Protein AF-0000000067265408 (afdb_homodimer)

Solvent-accessible surface area (backbone atoms only — not comparable to full-atom values): 13295 Å² total; per-residue (Å²): 126,87,47,79,48,57,56,36,54,69,60,54,54,71,68,57,47,50,51,56,60,66,67,50,86,72,80,47,55,65,52,50,36,45,53,36,48,26,28,43,75,67,66,36,36,68,58,26,51,52,51,49,53,56,42,66,73,49,91,53,66,73,49,59,68,43,52,36,48,49,40,51,34,27,41,76,64,56,35,50,72,62,44,50,54,49,54,52,50,44,53,73,71,62,54,76,72,52,56,70,36,38,52,42,50,37,50,27,37,60,68,42,26,72,54,71,77,77,130,127,89,46,78,50,59,55,38,53,70,62,54,55,71,69,57,48,50,53,56,58,66,67,48,87,71,79,47,55,67,54,51,37,45,50,35,49,25,28,41,74,66,66,36,36,68,58,25,52,54,50,49,53,57,42,65,74,48,90,53,66,75,50,59,68,42,52,36,46,51,40,52,34,27,41,74,65,54,35,52,71,62,44,50,53,48,54,52,49,43,53,72,72,62,55,76,72,51,56,69,36,39,52,42,49,37,50,27,37,60,67,43,26,72,55,74,79,78,131

Organism: Solanum lycopersicum (NCBI:txid4081)

Nearest PDB structures (foldseek):
  4pjq-assembly2_B  TM=7.315E-01  e=3.561E-04  unidentified
  5orm-assembly1_A  TM=7.543E-01  e=4.593E-04  synthetic construct
  4wn4-assembly2_B  TM=7.447E-01  e=6.235E-04  synthetic construct
  5i9f-assembly1_A  TM=7.035E-01  e=9.860E-04  unidentified
  8rdj-assembly1_G  TM=7.095E-01  e=7.560E-03  Sinapis alba

Radius of gyration: 22.73 Å; Cα contacts (8 Å, |Δi|>4): 254; chains: 2; bounding box: 46×70×44 Å

pLDDT: mean 84.84, std 15.98, range [27.97, 97.88]

Foldseek 3Di:
DCDLLNVLLVDDDLVVNVVVLVPDPDDALVNLLRSLLSCLNNPNLVSSVVSVVVCLVDPHQHAQSSLLSNLVSCLVVLVVVVNVVVVVSNVVNPYDHDPSSVVSVVVSCVRNVPDDPDD/DCDLLNVLLVDDDLVVNVVVLVPDPDDALVNLLRSLLSCLNNPNLVSSVVSVVVCLVDLHQHAQSSLLSNLVSCLVVLVVVVNVVVVVSNVVNPYDHDPSSVVSVVVSCVRNVPDDPDD

Secondary structure (DSSP, 8-state):
---HHHHHHTT--HHHHHHHHHH-S---HHHHHHHHHHHHHTT-HHHHHHHHHHHHTSSPPP-HHHHHHHHHHHHHHT-HHHHHHHHHHHHHTTPPP-HHHHHHHHHHHHHH-------/---HHHHHHTT--HHHHHHHHHH-S---HHHHHHHHHHHHHTT-HHHHHHHHHHHHTSSPPP-HHHHHHHHHHHHHHT-HHHHHHHHHHHHHTTPPP-HHHHHHHHHHHHHH-------

InterPro domains:
  IPR002885 Pentatricopeptide repeat [PF01535] (2-25)
  IPR002885 Pentatricopeptide repeat [PF01535] (31-57)
  IPR002885 Pentatricopeptide repeat [PS51375] (28-62)
  IPR002885 Pentatricopeptide repeat [TIGR00756] (31-63)
  IPR011990 Tetratricopeptide-like helical domain superfamily [G3DSA:1.25.40.10] (1-119)
  IPR046960 Pentatricopeptide repeat-containing protein At4g14850-like, plant [PTHR47926] (1-119)

Sequence (238 aa):
GTSLIDFYSKGGDVGSVRRVFDDLLVKSTATWTAIIASCVNVGKSEISLQLLRNMLETDVVPDNYVVSNIFGACSSLKYIKGGKEIHCYVLRRGAKMNVTVSNVLIDFYMKCGEVKTARGTSLIDFYSKGGDVGSVRRVFDDLLVKSTATWTAIIASCVNVGKSEISLQLLRNMLETDVVPDNYVVSNIFGACSSLKYIKGGKEIHCYVLRRGAKMNVTVSNVLIDFYMKCGEVKTAR

Structure (mmCIF, N/CA/C/O backbone):
data_AF-0000000067265408-model_v1
#
loop_
_entity.id
_entity.type
_entity.pdbx_description
1 polymer 'Pentatricopeptide repeat-containing protein'
#
loop_
_atom_site.group_PDB
_atom_site.id
_atom_site.type_symbol
_atom_site.label_atom_id
_atom_site.label_alt_id
_atom_site.label_comp_id
_atom_site.label_asym_id
_atom_site.label_entity_id
_atom_site.label_seq_id
_atom_site.pdbx_PDB_ins_code
_atom_site.Cartn_x
_atom_site.Cartn_y
_atom_site.Cartn_z
_atom_site.occupancy
_atom_site.B_iso_or_equiv
_atom_site.auth_seq_id
_atom_site.auth_comp_id
_atom_site.auth_asym_id
_atom_site.auth_atom_id
_atom_site.pdbx_PDB_model_num
ATOM 1 N N . GLY A 1 1 ? -17.141 34 10.094 1 34.38 1 GLY A N 1
ATOM 2 C CA . GLY A 1 1 ? -15.922 33.562 10.734 1 34.38 1 GLY A CA 1
ATOM 3 C C . GLY A 1 1 ? -14.828 33.188 9.75 1 34.38 1 GLY A C 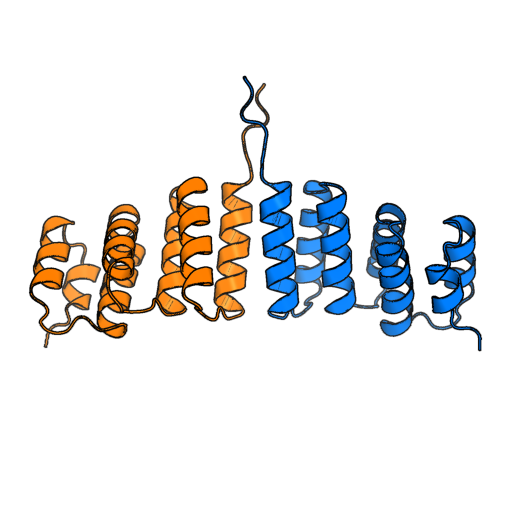1
ATOM 4 O O . GLY A 1 1 ? -14.984 32.25 8.961 1 34.38 1 GLY A O 1
ATOM 5 N N . THR A 1 2 ? -14.203 34 9.195 1 44.41 2 THR A N 1
ATOM 6 C CA . THR A 1 2 ? -13.109 33.844 8.242 1 44.41 2 THR A CA 1
ATOM 7 C C . THR A 1 2 ? -12.172 32.719 8.648 1 44.41 2 THR A C 1
ATOM 9 O O . THR A 1 2 ? -11.586 32.75 9.734 1 44.41 2 THR A O 1
ATOM 12 N N . SER A 1 3 ? -12.539 31.422 8.289 1 52.94 3 SER A N 1
ATOM 13 C CA . SER A 1 3 ? -12.094 30.109 8.734 1 52.94 3 SER A CA 1
ATOM 14 C C . SER A 1 3 ? -10.57 30 8.719 1 52.94 3 SER A C 1
ATOM 16 O O . SER A 1 3 ? -9.898 30.75 8 1 52.94 3 SER A O 1
ATOM 18 N N . LEU A 1 4 ? -10.07 29.656 9.945 1 56.94 4 LEU A N 1
ATOM 19 C CA . LEU A 1 4 ? -8.703 29.188 10.141 1 56.94 4 LEU A CA 1
ATOM 20 C C . LEU A 1 4 ? -8.109 28.688 8.836 1 56.94 4 LEU A C 1
ATOM 22 O O . LEU A 1 4 ? -6.977 29.047 8.484 1 56.94 4 LEU A O 1
ATOM 26 N N . ILE A 1 5 ? -8.961 28.25 7.996 1 59.22 5 ILE A N 1
ATOM 27 C CA . ILE A 1 5 ? -8.547 27.609 6.75 1 59.22 5 ILE A CA 1
ATOM 28 C C . ILE A 1 5 ? -8.188 28.688 5.719 1 59.22 5 ILE A C 1
ATOM 30 O O . ILE A 1 5 ? -7.23 28.531 4.961 1 59.22 5 ILE A O 1
ATOM 34 N N . ASP A 1 6 ? -8.977 29.688 5.75 1 58.38 6 ASP A N 1
ATOM 35 C CA . ASP A 1 6 ? -8.734 30.75 4.77 1 58.38 6 ASP A CA 1
ATOM 36 C C . ASP A 1 6 ? -7.348 31.359 4.949 1 58.38 6 ASP A C 1
ATOM 38 O O . ASP A 1 6 ? -6.652 31.641 3.971 1 58.38 6 ASP A O 1
ATOM 42 N N . PHE A 1 7 ? -7.02 31.594 6.102 1 56.97 7 PHE A N 1
ATOM 43 C CA . PHE A 1 7 ? -5.723 32.219 6.371 1 56.97 7 PHE A CA 1
ATOM 44 C C . PHE A 1 7 ? -4.59 31.297 5.922 1 56.97 7 PHE A C 1
ATOM 46 O O . PHE A 1 7 ? -3.652 31.734 5.254 1 56.97 7 PHE A O 1
ATOM 53 N N . TYR A 1 8 ? -4.73 30.031 6.164 1 58.38 8 TYR A N 1
ATOM 54 C CA . TYR A 1 8 ? -3.656 29.078 5.934 1 58.38 8 TYR A CA 1
ATOM 55 C C . TYR A 1 8 ? -3.506 28.766 4.449 1 58.38 8 TYR A C 1
ATOM 57 O O . TYR A 1 8 ? -2.395 28.547 3.965 1 58.38 8 TYR A O 1
ATOM 65 N N . SER A 1 9 ? -4.633 28.859 3.875 1 60.22 9 SER A N 1
ATOM 66 C CA . SER A 1 9 ? -4.609 28.562 2.445 1 60.22 9 SER A CA 1
ATOM 67 C C . SER A 1 9 ? -3.943 29.688 1.661 1 60.22 9 SER A C 1
ATOM 69 O O . SER A 1 9 ? -3.398 29.469 0.58 1 60.22 9 SER A O 1
ATOM 71 N N . LYS A 1 10 ? -4.027 30.812 2.26 1 61.47 10 LYS A N 1
ATOM 72 C CA . LYS A 1 10 ? -3.559 31.953 1.489 1 61.47 10 LYS A CA 1
ATOM 73 C C . LYS A 1 10 ? -2.072 32.219 1.724 1 61.47 10 LYS A C 1
ATOM 75 O O . LYS A 1 10 ? -1.524 33.219 1.259 1 61.47 10 LYS A O 1
ATOM 80 N N . GLY A 1 11 ? -1.398 31.328 2.264 1 62.97 11 GLY A N 1
ATOM 81 C CA . GLY A 1 11 ? 0.052 31.406 2.209 1 62.97 11 GLY A CA 1
ATOM 82 C C . GLY A 1 11 ? 0.654 32.094 3.418 1 62.97 11 GLY A C 1
ATOM 83 O O . GLY A 1 11 ? 1.634 32.844 3.293 1 62.97 11 GLY A O 1
ATOM 84 N N . GLY A 1 12 ? -0.057 32.062 4.445 1 63.75 12 GLY A N 1
ATOM 85 C CA . GLY A 1 12 ? 0.615 32.656 5.586 1 63.75 12 GLY A CA 1
ATOM 86 C C . GLY A 1 12 ? 1.928 31.969 5.93 1 63.75 12 GLY A C 1
ATOM 87 O O . GLY A 1 12 ? 2.186 30.844 5.492 1 63.75 12 GLY A O 1
ATOM 88 N N . ASP A 1 13 ? 2.809 32.75 6.477 1 74.25 13 ASP A N 1
ATOM 89 C CA . ASP A 1 13 ? 4.082 32.188 6.91 1 74.25 13 ASP A CA 1
ATOM 90 C C . ASP A 1 13 ? 3.887 31.234 8.086 1 74.25 13 ASP A C 1
ATOM 92 O O . ASP A 1 13 ? 2.811 31.188 8.688 1 74.25 13 ASP A O 1
ATOM 96 N N . VAL A 1 14 ? 4.785 30.406 8.336 1 74.81 14 VAL A N 1
ATOM 97 C CA . VAL A 1 14 ? 4.793 29.344 9.336 1 74.81 14 VAL A CA 1
ATOM 98 C C . VAL A 1 14 ? 4.387 29.922 10.695 1 74.81 14 VAL A C 1
ATOM 100 O O . VAL A 1 14 ? 3.594 29.312 11.422 1 74.81 14 VAL A O 1
ATOM 103 N N . GLY A 1 15 ? 4.98 31.062 11 1 77 15 GLY A N 1
ATOM 104 C CA . GLY A 1 15 ? 4.699 31.672 12.289 1 77 15 GLY A CA 1
ATOM 105 C C . GLY A 1 15 ? 3.246 32.094 12.453 1 77 15 GLY A C 1
ATOM 106 O O . GLY A 1 15 ? 2.645 31.859 13.508 1 77 15 GLY A O 1
ATOM 107 N N . SER A 1 16 ? 2.691 32.594 11.477 1 77 16 SER A N 1
ATOM 108 C CA . SER A 1 16 ? 1.3 33.031 11.508 1 77 16 SER A CA 1
ATOM 109 C C . SER A 1 16 ? 0.349 31.828 11.633 1 77 16 SER A C 1
ATOM 111 O O . SER A 1 16 ? -0.618 31.875 12.391 1 77 16 SER A O 1
ATOM 113 N N . VAL A 1 17 ? 0.578 30.766 10.977 1 78.25 17 VAL A N 1
ATOM 114 C CA . VAL A 1 17 ? -0.247 29.562 10.992 1 78.25 17 VAL A CA 1
ATOM 115 C C . VAL A 1 17 ? -0.254 28.953 12.398 1 78.25 17 VAL A C 1
ATOM 117 O O . VAL A 1 17 ? -1.313 28.609 12.93 1 78.25 17 VAL A O 1
ATOM 120 N N . ARG A 1 18 ? 0.878 28.922 12.984 1 78.31 18 ARG A N 1
ATOM 121 C CA . ARG A 1 18 ? 1.017 28.344 14.312 1 78.31 18 ARG A CA 1
ATOM 122 C C . ARG A 1 18 ? 0.257 29.172 15.352 1 78.31 18 ARG A C 1
ATOM 124 O O . ARG A 1 18 ? -0.373 28.609 16.25 1 78.31 18 ARG A O 1
ATOM 131 N N . ARG A 1 19 ? 0.367 30.438 15.227 1 82 19 ARG A N 1
ATOM 132 C CA . ARG A 1 19 ? -0.289 31.312 16.188 1 82 19 ARG A CA 1
ATOM 133 C C . ARG A 1 19 ? -1.804 31.141 16.141 1 82 19 ARG A C 1
ATOM 135 O O . ARG A 1 19 ? -2.453 31.047 17.188 1 82 19 ARG A O 1
ATOM 142 N N . VAL A 1 20 ? -2.26 31.125 14.945 1 78.12 20 VAL A N 1
ATOM 143 C CA . VAL A 1 20 ? -3.701 30.984 14.781 1 78.12 20 VAL A CA 1
ATOM 144 C C . VAL A 1 20 ? -4.16 29.625 15.336 1 78.12 20 VAL A C 1
ATOM 146 O O . VAL A 1 20 ? -5.16 29.562 16.047 1 78.12 20 VAL A O 1
ATOM 149 N N . PHE A 1 21 ? -3.459 28.609 15.039 1 83.62 21 PHE A N 1
ATOM 150 C CA . PHE A 1 21 ? -3.809 27.281 15.547 1 83.62 21 PHE A CA 1
ATOM 151 C C . PHE A 1 21 ? -3.736 27.266 17.078 1 83.62 21 PHE A C 1
ATOM 153 O O . PHE A 1 21 ? -4.602 26.672 17.719 1 83.62 21 PHE A O 1
ATOM 160 N N . ASP A 1 22 ? -2.787 27.984 17.594 1 84.19 22 ASP A N 1
ATOM 161 C CA . ASP A 1 22 ? -2.602 27.984 19.031 1 84.19 22 ASP A CA 1
ATOM 162 C C . ASP A 1 22 ? -3.752 28.719 19.734 1 84.19 22 ASP A C 1
ATOM 164 O O . ASP A 1 22 ? -4.066 28.422 20.891 1 84.19 22 ASP A O 1
ATOM 168 N N . ASP A 1 23 ? -4.379 29.516 19.078 1 82.81 23 ASP A N 1
ATOM 169 C CA . ASP A 1 23 ? -5.445 30.344 19.641 1 82.81 23 ASP A CA 1
ATOM 170 C C . ASP A 1 23 ? -6.781 29.594 19.609 1 82.81 23 ASP A C 1
ATOM 172 O O . ASP A 1 23 ? -7.758 30.047 20.219 1 82.81 23 ASP A O 1
ATOM 176 N N . LEU A 1 24 ? -6.801 28.516 18.859 1 81.38 24 LEU A N 1
ATOM 177 C CA . LEU A 1 24 ? -8.047 27.75 18.844 1 81.38 24 LEU A CA 1
ATOM 178 C C . LEU A 1 24 ? -8.312 27.109 20.188 1 81.38 24 LEU A C 1
ATOM 180 O O . LEU A 1 24 ? -7.406 26.547 20.812 1 81.38 24 LEU A O 1
ATOM 184 N N . LEU A 1 25 ? -9.562 27.234 20.625 1 75 25 LEU A N 1
ATOM 185 C CA . LEU A 1 25 ? -9.969 26.75 21.938 1 75 25 LEU A CA 1
ATOM 186 C C . LEU A 1 25 ? -10.141 25.234 21.922 1 75 25 LEU A C 1
ATOM 188 O O . LEU A 1 25 ? -9.852 24.562 22.922 1 75 25 LEU A O 1
ATOM 192 N N . VAL A 1 26 ? -10.82 24.797 20.875 1 80.38 26 VAL A N 1
ATOM 193 C CA . VAL A 1 26 ? -11.031 23.359 20.734 1 80.38 26 VAL A CA 1
ATOM 194 C C . VAL A 1 26 ? -10.289 22.844 19.5 1 80.38 26 VAL A C 1
ATOM 196 O O . VAL A 1 26 ? -10.5 23.328 18.391 1 80.38 26 VAL A O 1
ATOM 199 N N . LYS A 1 27 ? -9.391 22.031 19.844 1 88.88 27 LYS A N 1
ATOM 200 C CA . LYS A 1 27 ? -8.648 21.406 18.766 1 88.88 27 LYS A CA 1
ATOM 201 C C . LYS A 1 27 ? -9.125 19.984 18.516 1 88.88 27 LYS A C 1
ATOM 203 O O . LYS A 1 27 ? -8.562 19.016 19.047 1 88.88 27 LYS A O 1
ATOM 208 N N . SER A 1 28 ? -10.109 19.859 17.766 1 91.62 28 SER A N 1
ATOM 209 C CA . SER A 1 28 ? -10.711 18.594 17.391 1 91.62 28 SER A CA 1
ATOM 210 C C . SER A 1 28 ? -9.984 17.984 16.188 1 91.62 28 SER A C 1
ATOM 212 O O . SER A 1 28 ? -9.086 18.609 15.617 1 91.62 28 SER A O 1
ATOM 214 N N . THR A 1 29 ? -10.398 16.75 15.805 1 92.62 29 THR A N 1
ATOM 215 C CA . THR A 1 29 ? -9.867 16.109 14.609 1 92.62 29 THR A CA 1
ATOM 216 C C . THR A 1 29 ? -10.125 16.969 13.367 1 92.62 29 THR A C 1
ATOM 218 O O . THR A 1 29 ? -9.258 17.094 12.508 1 92.62 29 THR A O 1
ATOM 221 N N . ALA A 1 30 ? -11.242 17.594 13.367 1 91.19 30 ALA A N 1
ATOM 222 C CA . ALA A 1 30 ? -11.625 18.422 12.227 1 91.19 30 ALA A CA 1
ATOM 223 C C . ALA A 1 30 ? -10.703 19.625 12.086 1 91.19 30 ALA A C 1
ATOM 225 O O . ALA A 1 30 ? -10.289 19.969 10.977 1 91.19 30 ALA A O 1
ATOM 226 N N . THR A 1 31 ? -10.391 20.266 13.141 1 89.62 31 THR A N 1
ATOM 227 C CA . THR A 1 31 ? -9.555 21.469 13.102 1 89.62 31 THR A CA 1
ATOM 228 C C . THR A 1 31 ? -8.117 21.094 12.742 1 89.62 31 THR A C 1
ATOM 230 O O . THR A 1 31 ? -7.477 21.781 11.945 1 89.62 31 THR A O 1
ATOM 233 N N . TRP A 1 32 ? -7.598 20.031 13.352 1 93.19 32 TRP A N 1
ATOM 234 C CA . TRP A 1 32 ? -6.277 19.531 12.977 1 93.19 32 TRP A CA 1
ATOM 235 C C . TRP A 1 32 ? -6.223 19.203 11.484 1 93.19 32 TRP A C 1
ATOM 237 O O . TRP A 1 32 ? -5.293 19.625 10.789 1 93.19 32 TRP A O 1
ATOM 247 N N . THR A 1 33 ? -7.246 18.516 11.07 1 93.25 33 THR A N 1
ATOM 248 C CA . THR A 1 33 ? -7.316 18.094 9.68 1 93.25 33 THR A CA 1
ATOM 249 C C . THR A 1 33 ? -7.289 19.312 8.75 1 93.25 33 THR A C 1
ATOM 251 O O . THR A 1 33 ? -6.551 19.328 7.766 1 93.25 33 THR A O 1
ATOM 254 N N . ALA A 1 34 ? -8.008 20.297 9.086 1 90.62 34 ALA A N 1
ATOM 255 C CA . ALA A 1 34 ? -8.109 21.484 8.25 1 90.62 34 ALA A CA 1
ATOM 256 C C . ALA A 1 34 ? -6.766 22.188 8.141 1 90.62 34 ALA A C 1
ATOM 258 O O . ALA A 1 34 ? -6.336 22.562 7.047 1 90.62 34 ALA A O 1
ATOM 259 N N . ILE A 1 35 ? -6.098 22.391 9.164 1 90.31 35 ILE A N 1
ATOM 260 C CA . ILE A 1 35 ? -4.871 23.188 9.156 1 90.31 35 ILE A CA 1
ATOM 261 C C . ILE A 1 35 ? -3.748 22.375 8.5 1 90.31 35 ILE A C 1
ATOM 263 O O . ILE A 1 35 ? -2.951 22.938 7.734 1 90.31 35 ILE A O 1
ATOM 267 N N . ILE A 1 36 ? -3.631 21.125 8.758 1 93.19 36 ILE A N 1
ATOM 268 C CA . ILE A 1 36 ? -2.594 20.281 8.164 1 93.19 36 ILE A CA 1
ATOM 269 C C . ILE A 1 36 ? -2.801 20.188 6.656 1 93.19 36 ILE A C 1
ATOM 271 O O . ILE A 1 36 ? -1.865 20.406 5.879 1 93.19 36 ILE A O 1
ATOM 275 N N . ALA A 1 37 ? -4.035 19.906 6.305 1 93.19 37 ALA A N 1
ATOM 276 C CA . ALA A 1 37 ? -4.34 19.828 4.879 1 93.19 37 ALA A CA 1
ATOM 277 C C . ALA A 1 37 ? -4.02 21.156 4.184 1 93.19 37 ALA A C 1
ATOM 279 O O . ALA A 1 37 ? -3.49 21.156 3.068 1 93.19 37 ALA A O 1
ATOM 280 N N . SER A 1 38 ? -4.285 22.25 4.758 1 89.69 38 SER A N 1
ATOM 281 C CA . SER A 1 38 ? -4.004 23.562 4.188 1 89.69 38 SER A CA 1
ATOM 282 C C . SER A 1 38 ? -2.51 23.781 3.982 1 89.69 38 SER A C 1
ATOM 284 O O . SER A 1 38 ? -2.082 24.281 2.939 1 89.69 38 SER A O 1
ATOM 286 N N . CYS A 1 39 ? -1.782 23.406 4.965 1 90.62 39 CYS A N 1
ATOM 287 C CA . CYS A 1 39 ? -0.334 23.562 4.875 1 90.62 39 CYS A CA 1
ATOM 288 C C . CYS A 1 39 ? 0.232 22.688 3.76 1 90.62 39 CYS A C 1
ATOM 290 O O . CYS A 1 39 ? 1.098 23.125 3.002 1 90.62 39 CYS A O 1
ATOM 292 N N . VAL A 1 40 ? -0.282 21.469 3.574 1 93.31 40 VAL A N 1
ATOM 293 C CA . VAL A 1 40 ? 0.175 20.594 2.506 1 93.31 40 VAL A CA 1
ATOM 294 C C . VAL A 1 40 ? -0.179 21.203 1.149 1 93.31 40 VAL A C 1
ATOM 296 O O . VAL A 1 40 ? 0.653 21.219 0.239 1 93.31 40 VAL A O 1
ATOM 299 N N . ASN A 1 41 ? -1.312 21.719 1.101 1 89.38 41 ASN A N 1
ATOM 300 C CA . ASN A 1 41 ? -1.822 22.219 -0.171 1 89.38 41 ASN A CA 1
ATOM 301 C C . ASN A 1 41 ? -1.05 23.438 -0.639 1 89.38 41 ASN A C 1
ATOM 303 O O . ASN A 1 41 ? -0.949 23.703 -1.841 1 89.38 41 ASN A O 1
ATOM 307 N N . VAL A 1 42 ? -0.456 24.156 0.2 1 86.31 42 VAL A N 1
ATOM 308 C CA . VAL A 1 42 ? 0.289 25.344 -0.192 1 86.31 42 VAL A CA 1
ATOM 309 C C . VAL A 1 42 ? 1.784 25.031 -0.22 1 86.31 42 VAL A C 1
ATOM 311 O O . VAL A 1 42 ? 2.611 25.938 -0.284 1 86.31 42 VAL A O 1
ATOM 314 N N . GLY A 1 43 ? 2.111 23.797 -0.059 1 88.12 43 GLY A N 1
ATOM 315 C CA . GLY A 1 43 ? 3.484 23.359 -0.262 1 88.12 43 GLY A CA 1
ATOM 316 C C . GLY A 1 43 ? 4.328 23.438 0.996 1 88.12 43 GLY A C 1
ATOM 317 O O . GLY A 1 43 ? 5.551 23.297 0.939 1 88.12 43 GLY A O 1
ATOM 318 N N . LYS A 1 44 ? 3.773 23.688 2.086 1 89.5 44 LYS A N 1
ATOM 319 C CA . LYS A 1 44 ? 4.496 23.75 3.354 1 89.5 44 LYS A CA 1
ATOM 320 C C . LYS A 1 44 ? 4.551 22.375 4.012 1 89.5 44 LYS A C 1
ATOM 322 O O . LYS A 1 44 ? 4.098 22.203 5.145 1 89.5 44 LYS A O 1
ATOM 327 N N . SER A 1 45 ? 5.18 21.453 3.389 1 93.81 45 SER A N 1
ATOM 328 C CA . SER A 1 45 ? 5.238 20.062 3.801 1 93.81 45 SER A CA 1
ATOM 329 C C . SER A 1 45 ? 5.918 19.906 5.156 1 93.81 45 SER A C 1
ATOM 331 O O . SER A 1 45 ? 5.441 19.172 6.02 1 93.81 45 SER A O 1
ATOM 333 N N . GLU A 1 46 ? 6.918 20.688 5.398 1 92.81 46 GLU A N 1
ATOM 334 C CA . GLU A 1 46 ? 7.641 20.594 6.66 1 92.81 46 GLU A CA 1
ATOM 335 C C . GLU A 1 46 ? 6.777 21.047 7.832 1 92.81 46 GLU A C 1
ATOM 337 O O . GLU A 1 46 ? 6.785 20.438 8.898 1 92.81 46 GLU A O 1
ATOM 342 N N . ILE A 1 47 ? 6.113 22.062 7.582 1 89.75 47 ILE A N 1
ATOM 343 C CA . ILE A 1 47 ? 5.23 22.578 8.617 1 89.75 47 ILE A CA 1
ATOM 344 C C . ILE A 1 47 ? 4.121 21.578 8.914 1 89.75 47 ILE A C 1
ATOM 346 O O . ILE A 1 47 ? 3.76 21.359 10.07 1 89.75 47 ILE A O 1
ATOM 350 N N . SER A 1 48 ? 3.545 20.984 7.859 1 94.31 48 SER A N 1
ATOM 351 C CA . SER A 1 48 ? 2.473 20.016 8.039 1 94.31 48 SER A CA 1
ATOM 352 C C . SER A 1 48 ? 2.941 18.828 8.867 1 94.31 48 SER A C 1
ATOM 354 O O . SER A 1 48 ? 2.193 18.312 9.695 1 94.31 48 SER A O 1
ATOM 356 N N . LEU A 1 49 ? 4.137 18.453 8.703 1 95.62 49 LEU A N 1
ATOM 357 C CA . LEU A 1 49 ? 4.699 17.344 9.469 1 95.62 49 LEU A CA 1
ATOM 358 C C . LEU A 1 49 ? 4.852 17.719 10.938 1 95.62 49 LEU A C 1
ATOM 360 O O . LEU A 1 49 ? 4.59 16.906 11.828 1 95.62 49 LEU A O 1
ATOM 364 N N . GLN A 1 50 ? 5.332 18.906 11.148 1 93.25 50 GLN A N 1
ATOM 365 C CA . GLN A 1 50 ? 5.449 19.391 12.523 1 93.25 50 GLN A CA 1
ATOM 366 C C . GLN A 1 50 ? 4.086 19.422 13.211 1 93.25 50 GLN A C 1
ATOM 368 O O . GLN A 1 50 ? 3.957 19.031 14.375 1 93.25 50 GLN A O 1
ATOM 373 N N . LEU A 1 51 ? 3.135 19.875 12.523 1 92.19 51 LEU A N 1
ATOM 374 C CA . LEU A 1 51 ? 1.783 19.922 13.07 1 92.19 51 LEU A CA 1
ATOM 375 C C . LEU A 1 51 ? 1.26 18.516 13.359 1 92.19 51 LEU A C 1
ATOM 377 O O . LEU A 1 51 ? 0.6 18.297 14.375 1 92.19 51 LEU A O 1
ATOM 381 N N . LEU A 1 52 ? 1.511 17.562 12.461 1 96.25 52 LEU A N 1
ATOM 382 C CA . LEU A 1 52 ? 1.108 16.188 12.703 1 96.25 52 LEU A CA 1
ATOM 383 C C . LEU A 1 52 ? 1.757 15.648 13.977 1 96.25 52 LEU A C 1
ATOM 385 O O . LEU A 1 52 ? 1.105 14.969 14.766 1 96.25 52 LEU A O 1
ATOM 389 N N . ARG A 1 53 ? 2.971 15.961 14.164 1 94.31 53 ARG A N 1
ATOM 390 C CA . ARG A 1 53 ? 3.654 15.508 15.367 1 94.31 53 ARG A CA 1
ATOM 391 C C . ARG A 1 53 ? 2.977 16.062 16.625 1 94.31 53 ARG A C 1
ATOM 393 O O . ARG A 1 53 ? 2.789 15.328 17.594 1 94.31 53 ARG A O 1
ATOM 400 N N . ASN A 1 54 ? 2.668 17.297 16.609 1 92.81 54 ASN A N 1
ATOM 401 C CA . ASN A 1 54 ? 1.938 17.891 17.719 1 92.81 54 ASN A CA 1
ATOM 402 C C . ASN A 1 54 ? 0.598 17.203 17.953 1 92.81 54 ASN A C 1
ATOM 404 O O . ASN A 1 54 ? 0.202 16.969 19.094 1 92.81 54 ASN A O 1
ATOM 408 N N . MET A 1 55 ? -0.107 16.938 16.875 1 93.81 55 MET A N 1
ATOM 409 C CA . MET A 1 55 ? -1.389 16.25 16.953 1 93.81 55 MET A CA 1
ATOM 410 C C . MET A 1 55 ? -1.233 14.891 17.641 1 93.81 55 MET A C 1
ATOM 412 O O . MET A 1 55 ? -2.035 14.531 18.5 1 93.81 55 MET A O 1
ATOM 416 N N . LEU A 1 56 ? -0.174 14.195 17.25 1 93.06 56 LEU A N 1
ATOM 417 C CA . LEU A 1 56 ? 0.056 12.844 17.734 1 93.06 56 LEU A CA 1
ATOM 418 C C . LEU A 1 56 ? 0.407 12.852 19.219 1 93.06 56 LEU A C 1
ATOM 420 O O . LEU A 1 56 ? 0.352 11.812 19.891 1 93.06 56 LEU A O 1
ATOM 424 N N . GLU A 1 57 ? 0.784 13.984 19.781 1 92.31 57 GLU A N 1
ATOM 425 C CA . GLU A 1 57 ? 1.078 14.125 21.203 1 92.31 57 GLU A CA 1
ATOM 426 C C . GLU A 1 57 ? -0.195 14.367 22 1 92.31 57 GLU A C 1
ATOM 428 O O . GLU A 1 57 ? -0.163 14.375 23.234 1 92.31 57 GLU A O 1
ATOM 433 N N . THR A 1 58 ? -1.216 14.555 21.359 1 91.56 58 THR A N 1
ATOM 434 C CA . THR A 1 58 ? -2.516 14.711 22 1 91.56 58 THR A CA 1
ATOM 435 C C . THR A 1 58 ? -3.311 13.414 21.938 1 91.56 58 THR A C 1
ATOM 437 O O . THR A 1 58 ? -2.803 12.391 21.469 1 91.56 58 THR A O 1
ATOM 440 N N . ASP A 1 59 ? -4.633 13.438 22.312 1 91.5 59 ASP A N 1
ATOM 441 C CA . ASP A 1 59 ? -5.5 12.266 22.281 1 91.5 59 ASP A CA 1
ATOM 442 C C . ASP A 1 59 ? -6.332 12.242 21 1 91.5 59 ASP A C 1
ATOM 444 O O . ASP A 1 59 ? -7.195 11.375 20.828 1 91.5 59 ASP A O 1
ATOM 448 N N . VAL A 1 60 ? -6.062 13.203 20.188 1 92.62 60 VAL A N 1
ATOM 449 C CA . VAL A 1 60 ? -6.82 13.289 18.953 1 92.62 60 VAL A CA 1
ATOM 450 C C . VAL A 1 60 ? -6.227 12.336 17.922 1 92.62 60 VAL A C 1
ATOM 452 O O . VAL A 1 60 ? -5.027 12.391 17.625 1 92.62 60 VAL A O 1
ATOM 455 N N . VAL A 1 61 ? -7.039 11.461 17.281 1 91.38 61 VAL A N 1
ATOM 456 C CA . VAL A 1 61 ? -6.586 10.469 16.312 1 91.38 61 VAL A CA 1
ATOM 457 C C . VAL A 1 61 ? -6.711 11.031 14.898 1 91.38 61 VAL A C 1
ATOM 459 O O . VAL A 1 61 ? -7.75 11.578 14.531 1 91.38 61 VAL A O 1
ATOM 462 N N . PRO A 1 62 ? -5.586 10.961 14.109 1 94.38 62 PRO A N 1
ATOM 463 C CA . PRO A 1 62 ? -5.695 11.391 12.711 1 94.38 62 PRO A CA 1
ATOM 464 C C . PRO A 1 62 ? -6.695 10.562 11.914 1 94.38 62 PRO A C 1
ATOM 466 O O . PRO A 1 62 ? -6.785 9.344 12.109 1 94.38 62 PRO A O 1
ATOM 469 N N . ASP A 1 63 ? -7.48 11.281 11.156 1 94.5 63 ASP A N 1
ATOM 470 C CA . ASP A 1 63 ? -8.375 10.555 10.266 1 94.5 63 ASP A CA 1
ATOM 471 C C . ASP A 1 63 ? -7.707 10.258 8.93 1 94.5 63 ASP A C 1
ATOM 473 O O . ASP A 1 63 ? -6.531 10.586 8.734 1 94.5 63 ASP A O 1
ATOM 477 N N . ASN A 1 64 ? -8.43 9.578 8.023 1 95.88 64 ASN A N 1
ATOM 478 C CA . ASN A 1 64 ? -7.883 9.148 6.734 1 95.88 64 ASN A CA 1
ATOM 479 C C . ASN A 1 64 ? -7.434 10.344 5.895 1 95.88 64 ASN A C 1
ATOM 481 O O . ASN A 1 64 ? -6.465 10.25 5.137 1 95.88 64 ASN A O 1
ATOM 485 N N . TYR A 1 65 ? -8.133 11.453 6.023 1 96.38 65 TYR A N 1
ATOM 486 C CA . TYR A 1 65 ? -7.766 12.641 5.25 1 96.38 65 TYR A CA 1
ATOM 487 C C . TYR A 1 65 ? -6.406 13.172 5.68 1 96.38 65 TYR A C 1
ATOM 489 O O . TYR A 1 65 ? -5.566 13.508 4.836 1 96.38 65 TYR A O 1
ATOM 497 N N . VAL A 1 66 ? -6.152 13.258 6.969 1 96.12 66 VAL A N 1
ATOM 498 C CA . VAL A 1 66 ? -4.867 13.695 7.504 1 96.12 66 VAL A CA 1
ATOM 499 C C . VAL A 1 66 ? -3.768 12.727 7.074 1 96.12 66 VAL A C 1
ATOM 501 O O . VAL A 1 66 ? -2.719 13.148 6.586 1 96.12 66 VAL A O 1
ATOM 504 N N . VAL A 1 67 ? -4.02 11.438 7.215 1 96.94 67 VAL A N 1
ATOM 505 C CA . VAL A 1 67 ? -3.02 10.43 6.895 1 96.94 67 VAL A CA 1
ATOM 506 C C . VAL A 1 67 ? -2.648 10.508 5.418 1 96.94 67 VAL A C 1
ATOM 508 O O . VAL A 1 67 ? -1.468 10.555 5.066 1 96.94 67 VAL A O 1
ATOM 511 N N . SER A 1 68 ? -3.609 10.617 4.617 1 97.56 68 SER A N 1
ATOM 512 C CA . SER A 1 68 ? -3.365 10.711 3.182 1 97.56 68 SER A CA 1
ATOM 513 C C . SER A 1 68 ? -2.518 11.93 2.844 1 97.56 68 SER A C 1
ATOM 515 O O . SER A 1 68 ? -1.562 11.836 2.072 1 97.56 68 SER A O 1
ATOM 517 N N . ASN A 1 69 ? -2.85 13.109 3.385 1 97.06 69 ASN A N 1
ATOM 518 C CA . ASN A 1 69 ? -2.111 14.336 3.115 1 97.06 69 ASN A CA 1
ATOM 519 C C . ASN A 1 69 ? -0.672 14.25 3.613 1 97.06 69 ASN A C 1
ATOM 521 O O . ASN A 1 69 ? 0.257 14.672 2.918 1 97.06 69 ASN A O 1
ATOM 525 N N . ILE A 1 70 ? -0.493 13.664 4.711 1 97.88 70 ILE A N 1
ATOM 526 C CA . ILE A 1 70 ? 0.828 13.609 5.324 1 97.88 70 ILE A CA 1
ATOM 527 C C . ILE A 1 70 ? 1.739 12.695 4.504 1 97.88 70 ILE A C 1
ATOM 529 O O . ILE A 1 70 ? 2.916 13.008 4.301 1 97.88 70 ILE A O 1
ATOM 533 N N . PHE A 1 71 ? 1.248 11.664 4.008 1 97.44 71 PHE A N 1
ATOM 534 C CA . PHE A 1 71 ? 2.104 10.781 3.223 1 97.44 71 PHE A CA 1
ATOM 535 C C . PHE A 1 71 ? 2.365 11.375 1.843 1 97.44 71 PHE A C 1
ATOM 537 O O . PHE A 1 71 ? 3.404 11.109 1.234 1 97.44 71 PHE A O 1
ATOM 544 N N . GLY A 1 72 ? 1.431 12.203 1.398 1 97.56 72 GLY A N 1
ATOM 545 C CA . GLY A 1 72 ? 1.771 13.023 0.251 1 97.56 72 GLY A CA 1
ATOM 546 C C . GLY A 1 72 ? 2.934 13.961 0.516 1 97.56 72 GLY A C 1
ATOM 547 O O . GLY A 1 72 ? 3.834 14.094 -0.317 1 97.56 72 GLY A O 1
ATOM 548 N N . ALA A 1 73 ? 2.941 14.547 1.613 1 96.88 73 ALA A N 1
ATOM 549 C CA . ALA A 1 73 ? 4.031 15.43 2.021 1 96.88 73 ALA A CA 1
ATOM 550 C C . ALA A 1 73 ? 5.332 14.648 2.201 1 96.88 73 ALA A C 1
ATOM 552 O O . ALA A 1 73 ? 6.395 15.086 1.755 1 96.88 73 ALA A O 1
ATOM 553 N N . CYS A 1 74 ? 5.25 13.508 2.809 1 96.44 74 CYS A N 1
ATOM 554 C CA . CYS A 1 74 ? 6.426 12.664 2.986 1 96.44 74 CYS A CA 1
ATOM 555 C C . CYS A 1 74 ? 7.02 12.266 1.642 1 96.44 74 CYS A C 1
ATOM 557 O O . CYS A 1 74 ? 8.242 12.227 1.486 1 96.44 74 CYS A O 1
ATOM 559 N N . SER A 1 75 ? 6.211 11.922 0.725 1 95.75 75 SER A N 1
ATOM 560 C CA . SER A 1 75 ? 6.68 11.578 -0.613 1 95.75 75 SER A CA 1
ATOM 561 C C . SER A 1 75 ? 7.406 12.742 -1.269 1 95.75 75 SER A C 1
ATOM 563 O O . SER A 1 75 ? 8.477 12.57 -1.858 1 95.75 75 SER A O 1
ATOM 565 N N . SER A 1 76 ? 6.84 13.906 -1.115 1 94.88 76 SER A N 1
ATOM 566 C CA . SER A 1 76 ? 7.422 15.086 -1.741 1 94.88 76 SER A CA 1
ATOM 567 C C . SER A 1 76 ? 8.781 15.422 -1.135 1 94.88 76 SER A C 1
ATOM 569 O O . SER A 1 76 ? 9.664 15.938 -1.823 1 94.88 76 SER A O 1
ATOM 571 N N . LEU A 1 77 ? 9.055 15.047 0.063 1 94.38 77 LEU A N 1
ATOM 572 C CA . LEU A 1 77 ? 10.289 15.344 0.783 1 94.38 77 LEU A CA 1
ATOM 573 C C . LEU A 1 77 ? 11.242 14.156 0.748 1 94.38 77 LEU A C 1
ATOM 575 O O . LEU A 1 77 ? 12.359 14.234 1.268 1 94.38 77 LEU A O 1
ATOM 579 N N . LYS A 1 78 ? 10.828 13.078 0.149 1 94.38 78 LYS A N 1
ATOM 580 C CA . LYS A 1 78 ? 11.594 11.836 0.176 1 94.38 78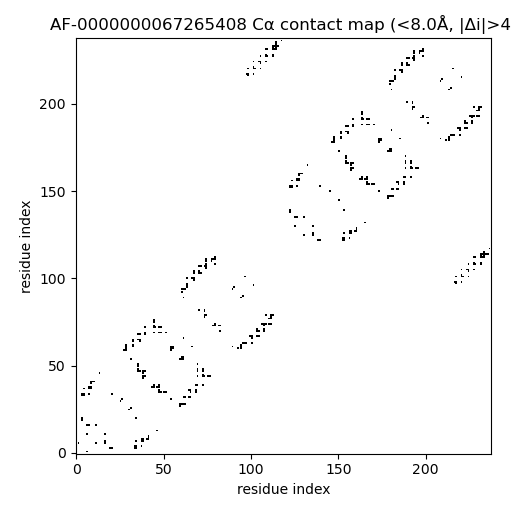 LYS A CA 1
ATOM 581 C C . LYS A 1 78 ? 11.969 11.453 1.604 1 94.38 78 LYS A C 1
ATOM 583 O O . LYS A 1 78 ? 13.117 11.078 1.87 1 94.38 78 LYS A O 1
ATOM 588 N N . TYR A 1 79 ? 11.031 11.664 2.398 1 94.88 79 TYR A N 1
ATOM 589 C CA . TYR A 1 79 ? 11.195 11.484 3.836 1 94.88 79 TYR A CA 1
ATOM 590 C C . TYR A 1 79 ? 10.867 10.055 4.25 1 94.88 79 TYR A C 1
ATOM 592 O O . TYR A 1 79 ? 9.953 9.828 5.051 1 94.88 79 TYR A O 1
ATOM 600 N N . ILE A 1 80 ? 11.648 9.062 3.977 1 93.31 80 ILE A N 1
ATOM 601 C CA . ILE A 1 80 ? 11.344 7.645 4.125 1 93.31 80 ILE A CA 1
ATOM 602 C C . ILE A 1 80 ? 11.445 7.25 5.598 1 93.31 80 ILE A C 1
ATOM 604 O O . ILE A 1 80 ? 10.555 6.566 6.125 1 93.31 80 ILE A O 1
ATOM 608 N N . LYS A 1 81 ? 12.492 7.684 6.277 1 93.12 81 LYS A N 1
ATOM 609 C CA . LYS A 1 81 ? 12.664 7.285 7.672 1 93.12 81 LYS A CA 1
ATOM 610 C C . LYS A 1 81 ? 11.523 7.812 8.539 1 93.12 81 LYS A C 1
ATOM 612 O O . LYS A 1 81 ? 10.898 7.051 9.281 1 93.12 81 LYS A O 1
ATOM 617 N N . GLY A 1 82 ? 11.242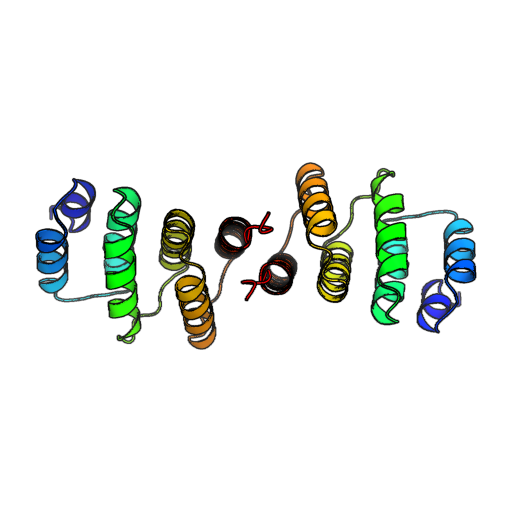 9.047 8.414 1 94.38 82 GLY A N 1
ATOM 618 C CA . GLY A 1 82 ? 10.156 9.641 9.18 1 94.38 82 GLY A CA 1
ATOM 619 C C . GLY A 1 82 ? 8.789 9.086 8.805 1 94.38 82 GLY A C 1
ATOM 620 O O . GLY A 1 82 ? 7.941 8.875 9.672 1 94.38 82 GLY A O 1
ATOM 621 N N . GLY A 1 83 ? 8.57 8.938 7.492 1 95.44 83 GLY A N 1
ATOM 622 C CA . GLY A 1 83 ? 7.32 8.359 7.031 1 95.44 83 GLY A CA 1
ATOM 623 C C . GLY A 1 83 ? 7.062 6.973 7.586 1 95.44 83 GLY A C 1
ATOM 624 O O . GLY A 1 83 ? 5.934 6.652 7.961 1 95.44 83 GLY A O 1
ATOM 625 N N . LYS A 1 84 ? 8.078 6.195 7.633 1 94.5 84 LYS A N 1
ATOM 626 C CA . LYS A 1 84 ? 7.957 4.867 8.227 1 94.5 84 LYS A CA 1
ATOM 627 C C . LYS A 1 84 ? 7.566 4.957 9.695 1 94.5 84 LYS A C 1
ATOM 629 O O . LYS A 1 84 ? 6.715 4.195 10.164 1 94.5 84 LYS A O 1
ATOM 634 N N . GLU A 1 85 ? 8.227 5.816 10.445 1 95.25 85 GLU A N 1
ATOM 635 C CA . GLU A 1 85 ? 7.898 6.02 11.852 1 95.25 85 GLU A CA 1
ATOM 636 C C . GLU A 1 85 ? 6.449 6.461 12.023 1 95.25 85 GLU A C 1
ATOM 638 O O . GLU A 1 85 ? 5.754 5.988 12.922 1 95.25 85 GLU A O 1
ATOM 643 N N . ILE A 1 86 ? 6.02 7.309 11.18 1 96.19 86 ILE A N 1
ATOM 644 C CA . ILE A 1 86 ? 4.648 7.805 11.234 1 96.19 86 ILE A CA 1
ATOM 645 C C . ILE A 1 86 ? 3.674 6.668 10.938 1 96.19 86 ILE A C 1
ATOM 647 O O . ILE A 1 86 ? 2.662 6.508 11.625 1 96.19 86 ILE A O 1
ATOM 651 N N . HIS A 1 87 ? 3.953 5.957 9.859 1 95 87 HIS A N 1
ATOM 652 C CA . HIS A 1 87 ? 3.119 4.816 9.492 1 95 87 HIS A CA 1
ATOM 653 C C . HIS A 1 87 ? 2.971 3.846 10.664 1 95 87 HIS A C 1
ATOM 655 O O . HIS A 1 87 ? 1.857 3.43 10.992 1 95 87 HIS A O 1
ATOM 661 N N . CYS A 1 88 ? 4.027 3.539 11.352 1 93.88 88 CYS A N 1
ATOM 662 C CA . CYS A 1 88 ? 4 2.639 12.5 1 93.88 88 CYS A CA 1
ATOM 663 C C . CYS A 1 88 ? 3.162 3.225 13.633 1 93.88 88 CYS A C 1
ATOM 665 O O . CYS A 1 88 ? 2.369 2.516 14.25 1 93.88 88 CYS A O 1
ATOM 667 N N . TYR A 1 89 ? 3.375 4.438 13.852 1 93.06 89 TYR A N 1
ATOM 668 C CA . TYR A 1 89 ? 2.656 5.098 14.938 1 93.06 89 TYR A CA 1
ATOM 669 C C . TYR A 1 89 ? 1.153 5.078 14.688 1 93.06 89 TYR A C 1
ATOM 671 O O . TYR A 1 89 ? 0.371 4.762 15.586 1 93.06 89 TYR A O 1
ATOM 679 N N . VAL A 1 90 ? 0.758 5.41 13.469 1 92.75 90 VAL A N 1
ATOM 680 C CA . VAL A 1 90 ? -0.658 5.473 13.125 1 92.75 90 VAL A CA 1
ATOM 681 C C . VAL A 1 90 ? -1.28 4.082 13.25 1 92.75 90 VAL A C 1
ATOM 683 O O . VAL A 1 90 ? -2.396 3.939 13.758 1 92.75 90 VAL A O 1
ATOM 686 N N . LEU A 1 91 ? -0.62 3.084 12.891 1 89.88 91 LEU A N 1
ATOM 687 C CA . LEU A 1 91 ? -1.098 1.712 13.039 1 89.88 91 LEU A CA 1
ATOM 688 C C 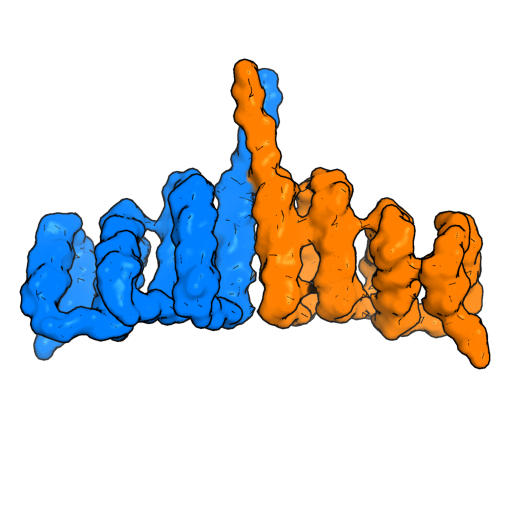. LEU A 1 91 ? -1.261 1.344 14.508 1 89.88 91 LEU A C 1
ATOM 690 O O . LEU A 1 91 ? -2.262 0.734 14.891 1 89.88 91 LEU A O 1
ATOM 694 N N . ARG A 1 92 ? -0.353 1.737 15.305 1 90.62 92 ARG A N 1
ATOM 695 C CA . ARG A 1 92 ? -0.367 1.413 16.734 1 90.62 92 ARG A CA 1
ATOM 696 C C . ARG A 1 92 ? -1.531 2.1 17.438 1 90.62 92 ARG A C 1
ATOM 698 O O . ARG A 1 92 ? -2.066 1.574 18.406 1 90.62 92 ARG A O 1
ATOM 705 N N . ARG A 1 93 ? -1.921 3.195 16.906 1 88.25 93 ARG A N 1
ATOM 706 C CA . ARG A 1 93 ? -3.02 3.945 17.5 1 88.25 93 ARG A CA 1
ATOM 707 C C . ARG A 1 93 ? -4.367 3.402 17.047 1 88.25 93 ARG A C 1
ATOM 709 O O . ARG A 1 93 ? -5.418 3.902 17.453 1 88.25 93 ARG A O 1
ATOM 716 N N . GLY A 1 94 ? -4.324 2.447 16.156 1 84.5 94 GLY A N 1
ATOM 717 C CA . GLY A 1 94 ? -5.547 1.761 15.773 1 84.5 94 GLY A CA 1
ATOM 718 C C . GLY A 1 94 ? -6.285 2.453 14.648 1 84.5 94 GLY A C 1
ATOM 719 O O . GLY A 1 94 ? -7.484 2.236 14.461 1 84.5 94 GLY A O 1
ATOM 720 N N . ALA A 1 95 ? -5.613 3.346 13.961 1 83.69 95 ALA A N 1
ATOM 721 C CA . ALA A 1 95 ? -6.25 4.008 12.82 1 83.69 95 ALA A CA 1
ATOM 722 C C . ALA A 1 95 ? -6.625 3 11.742 1 83.69 95 ALA A C 1
ATOM 724 O O . ALA A 1 95 ? -5.832 2.119 11.398 1 83.69 95 ALA A O 1
ATOM 725 N N . LYS A 1 96 ? -7.895 3.045 11.258 1 88.44 96 LYS A N 1
ATOM 726 C CA . LYS A 1 96 ? -8.336 2.244 10.117 1 88.44 96 LYS A CA 1
ATOM 727 C C . LYS A 1 96 ? -8.047 2.961 8.797 1 88.44 96 LYS A C 1
ATOM 729 O O . LYS A 1 96 ? -8.453 4.109 8.609 1 88.44 96 LYS A O 1
ATOM 734 N N . MET A 1 97 ? -7.281 2.305 7.984 1 91.56 97 MET A N 1
ATOM 735 C CA . MET A 1 97 ? -6.926 2.904 6.703 1 91.56 97 MET A CA 1
ATOM 736 C C . MET A 1 97 ? -7.793 2.342 5.582 1 91.56 97 MET A C 1
ATOM 738 O O . MET A 1 97 ? -7.918 1.125 5.438 1 91.56 97 MET A O 1
ATOM 742 N N . ASN A 1 98 ? -8.414 3.227 4.891 1 93.44 98 ASN A N 1
ATOM 743 C CA . ASN A 1 98 ? -9.195 2.787 3.74 1 93.44 98 ASN A CA 1
ATOM 744 C C . ASN A 1 98 ? -8.32 2.6 2.504 1 93.44 98 ASN A C 1
ATOM 746 O O . ASN A 1 98 ? -7.105 2.783 2.564 1 93.44 98 ASN A O 1
ATOM 750 N N . VAL A 1 99 ? -8.922 2.227 1.424 1 92.06 99 VAL A N 1
ATOM 751 C CA . VAL A 1 99 ? -8.211 1.88 0.199 1 92.06 99 VAL A CA 1
ATOM 752 C C . VAL A 1 99 ? -7.473 3.107 -0.335 1 92.06 99 VAL A C 1
ATOM 754 O O . VAL A 1 99 ? -6.363 2.992 -0.86 1 92.06 99 VAL A O 1
ATOM 757 N N . THR A 1 100 ? -8.047 4.254 -0.234 1 94.69 100 THR A N 1
ATOM 758 C CA . THR A 1 100 ? -7.426 5.484 -0.713 1 94.69 100 THR A CA 1
ATOM 759 C C . THR A 1 100 ? -6.121 5.754 0.027 1 94.69 100 THR A C 1
ATOM 761 O O . THR A 1 100 ? -5.105 6.082 -0.593 1 94.69 100 THR A O 1
ATOM 764 N N . VAL A 1 101 ? -6.168 5.598 1.314 1 96.19 101 VAL A N 1
ATOM 765 C CA . VAL A 1 101 ? -4.969 5.805 2.119 1 96.19 101 VAL A CA 1
ATOM 766 C C . VAL A 1 101 ? -3.926 4.742 1.775 1 96.19 101 VAL A C 1
ATOM 768 O O . VAL A 1 101 ? -2.738 5.051 1.645 1 96.19 101 VAL A O 1
ATOM 771 N N . SER A 1 102 ? -4.371 3.516 1.632 1 95.62 102 SER A N 1
ATOM 772 C CA . SER A 1 102 ? -3.449 2.445 1.266 1 95.62 102 SER A CA 1
ATOM 773 C C . SER A 1 102 ? -2.744 2.748 -0.053 1 95.62 102 SER A C 1
ATOM 775 O O . SER A 1 102 ? -1.543 2.51 -0.19 1 95.62 102 SER A O 1
ATOM 777 N N . ASN A 1 103 ? -3.479 3.244 -1.01 1 94.25 103 ASN A N 1
ATOM 778 C CA . ASN A 1 103 ? -2.881 3.605 -2.291 1 94.25 103 ASN A CA 1
ATOM 779 C C . ASN A 1 103 ? -1.863 4.73 -2.139 1 94.25 103 ASN A C 1
ATOM 781 O O . ASN A 1 103 ? -0.829 4.734 -2.807 1 94.25 103 ASN A O 1
ATOM 785 N N . VAL A 1 104 ? -2.117 5.664 -1.321 1 96.88 104 VAL A N 1
ATOM 786 C CA . VAL A 1 104 ? -1.182 6.754 -1.061 1 96.88 104 VAL A CA 1
ATOM 787 C C . VAL A 1 104 ? 0.081 6.203 -0.403 1 96.88 104 VAL A C 1
ATOM 789 O O . VAL A 1 104 ? 1.191 6.641 -0.715 1 96.88 104 VAL A O 1
ATOM 792 N N . LEU A 1 105 ? -0.114 5.27 0.534 1 96.31 105 LEU A N 1
ATOM 793 C CA . LEU A 1 105 ? 1.019 4.617 1.179 1 96.31 105 LEU A CA 1
ATOM 794 C C . LEU A 1 105 ? 1.847 3.836 0.163 1 96.31 105 LEU A C 1
ATOM 796 O O . LEU A 1 105 ? 3.078 3.885 0.192 1 96.31 105 LEU A O 1
ATOM 800 N N . ILE A 1 106 ? 1.247 3.135 -0.699 1 95.19 106 ILE A N 1
ATOM 801 C CA . ILE A 1 106 ? 1.957 2.432 -1.761 1 95.19 106 ILE A CA 1
ATOM 802 C C . ILE A 1 106 ? 2.775 3.424 -2.582 1 95.19 106 ILE A C 1
ATOM 804 O O . ILE A 1 106 ? 3.967 3.211 -2.82 1 95.19 106 ILE A O 1
ATOM 808 N N . ASP A 1 107 ? 2.211 4.52 -3 1 94.19 107 ASP A N 1
ATOM 809 C CA . ASP A 1 107 ? 2.904 5.562 -3.75 1 94.19 107 ASP A CA 1
ATOM 810 C C . ASP A 1 107 ? 4.098 6.105 -2.965 1 94.19 107 ASP A C 1
ATOM 812 O O . ASP A 1 107 ? 5.168 6.328 -3.529 1 94.19 107 ASP A O 1
ATOM 816 N N . PHE A 1 108 ? 3.91 6.34 -1.718 1 96.12 108 PHE A N 1
ATOM 817 C CA . PHE A 1 108 ? 4.973 6.828 -0.847 1 96.12 108 PHE A CA 1
ATOM 818 C C . PHE A 1 108 ? 6.152 5.863 -0.839 1 96.12 108 PHE A C 1
ATOM 820 O O . PHE A 1 108 ? 7.293 6.27 -1.066 1 96.12 108 PHE A O 1
ATOM 827 N N . TYR A 1 109 ? 5.871 4.598 -0.688 1 92.69 109 TYR A N 1
ATOM 828 C CA . TYR A 1 109 ? 6.953 3.619 -0.613 1 92.69 109 TYR A CA 1
ATOM 829 C C . TYR A 1 109 ? 7.602 3.418 -1.978 1 92.69 109 TYR A C 1
ATOM 831 O O . TYR A 1 109 ? 8.805 3.17 -2.068 1 92.69 109 TYR A O 1
ATOM 839 N N . MET A 1 110 ? 6.812 3.459 -2.986 1 90.12 110 MET A N 1
ATOM 840 C CA . MET A 1 110 ? 7.352 3.354 -4.34 1 90.12 110 MET A CA 1
ATOM 841 C C . MET A 1 110 ? 8.273 4.523 -4.648 1 90.12 110 MET A C 1
ATOM 843 O O . MET A 1 110 ? 9.375 4.332 -5.18 1 90.12 110 MET A O 1
ATOM 847 N N . LYS A 1 111 ? 7.926 5.66 -4.266 1 90.12 111 LYS A N 1
ATOM 848 C CA . LYS A 1 111 ? 8.664 6.875 -4.594 1 90.12 111 LYS A CA 1
ATOM 849 C C . LYS A 1 111 ? 9.898 7.023 -3.717 1 90.12 111 LYS A C 1
ATOM 851 O O . LYS A 1 111 ? 10.914 7.562 -4.156 1 90.12 111 LYS A O 1
ATOM 856 N N . CYS A 1 112 ? 9.82 6.633 -2.586 1 89.62 112 CYS A N 1
ATOM 857 C CA . CYS A 1 112 ? 10.914 6.84 -1.645 1 89.62 112 CYS A CA 1
ATOM 858 C C . CYS A 1 112 ? 11.859 5.641 -1.636 1 89.62 112 CYS A C 1
ATOM 860 O O . CYS A 1 112 ? 12.992 5.742 -1.167 1 89.62 112 CYS A O 1
ATOM 862 N N . GLY A 1 113 ? 11.508 4.48 -1.91 1 73 113 GLY A N 1
ATOM 863 C CA . GLY A 1 113 ? 12.336 3.283 -1.951 1 73 113 GLY A CA 1
ATOM 864 C C . GLY A 1 113 ? 13.352 3.299 -3.074 1 73 113 GLY A C 1
ATOM 865 O O . GLY A 1 113 ? 14.219 2.424 -3.146 1 73 113 GLY A O 1
ATOM 866 N N . GLU A 1 114 ? 13.477 4.031 -4.203 1 59.97 114 GLU A N 1
ATOM 867 C CA . GLU A 1 114 ? 14.516 4.035 -5.227 1 59.97 114 GLU A CA 1
ATOM 868 C C . GLU A 1 114 ? 15.875 4.359 -4.625 1 59.97 114 GLU A C 1
ATOM 870 O O . GLU A 1 114 ? 16.156 5.512 -4.281 1 59.97 114 GLU A O 1
ATOM 875 N N . VAL A 1 115 ? 16.344 3.494 -3.758 1 45.16 115 VAL A N 1
ATOM 876 C CA . VAL A 1 115 ? 17.75 3.709 -3.387 1 45.16 115 VAL A CA 1
ATOM 877 C C . VAL A 1 115 ? 18.641 3.568 -4.617 1 45.16 115 VAL A C 1
ATOM 879 O O . VAL A 1 115 ? 18.375 2.742 -5.496 1 45.16 115 VAL A O 1
ATOM 882 N N . LYS A 1 116 ? 19.719 4.516 -4.746 1 44.16 116 LYS A N 1
ATOM 883 C CA . LYS A 1 116 ? 20.828 4.754 -5.672 1 44.16 116 LYS A CA 1
ATOM 884 C C . LYS A 1 116 ? 21.641 3.479 -5.902 1 44.16 116 LYS A C 1
ATOM 886 O O . LYS A 1 116 ? 22.141 2.881 -4.949 1 44.16 116 LYS A O 1
ATOM 891 N N . THR A 1 117 ? 21.375 2.52 -6.758 1 35.81 117 THR A N 1
ATOM 892 C CA . THR A 1 117 ? 22.516 1.777 -7.273 1 35.81 117 THR A CA 1
ATOM 893 C C . THR A 1 117 ? 23.75 2.67 -7.348 1 35.81 117 THR A C 1
ATOM 895 O O . THR A 1 117 ? 23.734 3.713 -8.008 1 35.81 117 THR A O 1
ATOM 898 N N . ALA A 1 118 ? 24.609 2.766 -6.336 1 31.72 118 ALA A N 1
ATOM 899 C CA . ALA A 1 118 ? 25.938 3.32 -6.602 1 31.72 118 ALA A CA 1
ATOM 900 C C . ALA A 1 118 ? 26.516 2.736 -7.883 1 31.72 118 ALA A C 1
ATOM 902 O O . ALA A 1 118 ? 26.453 1.526 -8.109 1 31.72 118 ALA A O 1
ATOM 903 N N . ARG A 1 119 ? 27.031 3.633 -8.836 1 27.97 119 ARG A N 1
ATOM 904 C CA . ARG A 1 119 ? 28.203 3.533 -9.695 1 27.97 119 ARG A CA 1
ATOM 905 C C . ARG A 1 119 ? 29.406 3.004 -8.93 1 27.97 119 ARG A C 1
ATOM 907 O O . ARG A 1 119 ? 29.656 3.41 -7.785 1 27.97 119 ARG A O 1
ATOM 914 N N . GLY B 1 1 ? -13 -36.469 -6.918 1 34.12 1 GLY B N 1
ATOM 915 C CA . GLY B 1 1 ? -12.047 -35.812 -7.789 1 34.12 1 GLY B CA 1
ATOM 916 C C . GLY B 1 1 ? -10.812 -35.312 -7.059 1 34.12 1 GLY B C 1
ATOM 917 O O . GLY B 1 1 ? -10.898 -34.375 -6.254 1 34.12 1 GLY B O 1
ATOM 918 N N . THR B 1 2 ? -10.008 -36 -6.613 1 44.62 2 THR B N 1
ATOM 919 C CA . THR B 1 2 ? -8.75 -35.781 -5.914 1 44.62 2 THR B CA 1
ATOM 920 C C . THR B 1 2 ? -8 -34.594 -6.512 1 44.62 2 THR B C 1
ATOM 922 O O . THR B 1 2 ? -7.617 -34.625 -7.684 1 44.62 2 THR B O 1
ATOM 925 N N . SER B 1 3 ? -8.414 -33.281 -6.184 1 52.31 3 SER B N 1
ATOM 926 C CA . SER B 1 3 ? -8.273 -31.953 -6.738 1 52.31 3 SER B CA 1
ATOM 927 C C . SER B 1 3 ? -6.812 -31.609 -7.02 1 52.31 3 SER B C 1
ATOM 929 O O . SER B 1 3 ? -5.91 -32.219 -6.453 1 52.31 3 SER B O 1
ATOM 931 N N . LEU B 1 4 ? -6.645 -31.141 -8.312 1 56.81 4 LEU B N 1
ATOM 932 C CA . LEU B 1 4 ? -5.445 -30.453 -8.781 1 56.81 4 LEU B CA 1
ATOM 933 C C . LEU B 1 4 ? -4.68 -29.844 -7.613 1 56.81 4 LEU B C 1
ATOM 935 O O . LEU B 1 4 ? -3.461 -29.984 -7.523 1 56.81 4 LEU B O 1
ATOM 939 N N . ILE B 1 5 ? -5.418 -29.531 -6.598 1 59.22 5 ILE B N 1
ATOM 940 C CA . ILE B 1 5 ? -4.863 -28.828 -5.449 1 59.22 5 ILE B CA 1
ATOM 941 C C . ILE B 1 5 ? -4.105 -29.812 -4.559 1 59.22 5 ILE B C 1
ATOM 943 O O . ILE B 1 5 ? -3.047 -29.484 -4.016 1 59.22 5 ILE B O 1
ATOM 947 N N . ASP B 1 6 ? -4.699 -30.938 -4.457 1 58.22 6 ASP B N 1
ATOM 948 C CA . ASP B 1 6 ? -4.066 -31.906 -3.58 1 58.22 6 ASP B CA 1
ATOM 949 C C . ASP B 1 6 ? -2.668 -32.281 -4.082 1 58.22 6 ASP B C 1
ATOM 951 O O . ASP B 1 6 ? -1.735 -32.406 -3.289 1 58.22 6 ASP B O 1
ATOM 955 N N . PHE B 1 7 ? -2.551 -32.469 -5.27 1 56.53 7 PHE B N 1
ATOM 956 C CA . PHE B 1 7 ? -1.26 -32.844 -5.836 1 56.53 7 PHE B CA 1
ATOM 957 C C . PHE B 1 7 ? -0.232 -31.75 -5.621 1 56.53 7 PHE B C 1
ATOM 959 O O . PHE B 1 7 ? 0.893 -32.031 -5.191 1 56.53 7 PHE B O 1
ATOM 966 N N . TYR B 1 8 ? -0.645 -30.547 -5.805 1 58.03 8 TYR B N 1
ATOM 967 C CA . TYR B 1 8 ? 0.285 -29.422 -5.805 1 58.03 8 TYR B CA 1
ATOM 968 C C . TYR B 1 8 ? 0.705 -29.047 -4.387 1 58.03 8 TYR B C 1
ATOM 970 O O . TYR B 1 8 ? 1.842 -28.625 -4.16 1 58.03 8 TYR B O 1
ATOM 978 N N . SER B 1 9 ? -0.259 -29.312 -3.588 1 59.91 9 SER B N 1
ATOM 979 C CA . SER B 1 9 ? 0.04 -28.984 -2.199 1 59.91 9 SER B CA 1
ATOM 980 C C . SER B 1 9 ? 1.062 -29.953 -1.608 1 59.91 9 SER B C 1
ATOM 982 O O . SER B 1 9 ? 1.787 -29.594 -0.675 1 59.91 9 SER B O 1
ATOM 984 N N . LYS B 1 10 ? 1.057 -31.078 -2.201 1 61.59 10 LYS B N 1
ATOM 985 C CA . LYS B 1 10 ? 1.876 -32.125 -1.574 1 61.59 10 LYS B CA 1
ATOM 986 C C . LYS B 1 10 ? 3.303 -32.094 -2.113 1 61.59 10 LYS B C 1
ATOM 988 O O . LYS B 1 10 ? 4.117 -32.938 -1.78 1 61.59 10 LYS B O 1
ATOM 993 N N . GLY B 1 11 ? 3.656 -31.094 -2.76 1 62.28 11 GLY B N 1
ATOM 994 C CA . GLY B 1 11 ? 5.074 -30.906 -3.016 1 62.28 11 GLY B CA 1
ATOM 995 C C . GLY B 1 11 ? 5.535 -31.516 -4.324 1 62.28 11 GLY B C 1
ATOM 996 O O . GLY B 1 11 ? 6.637 -32.062 -4.406 1 62.28 11 GLY B O 1
ATOM 997 N N . GLY B 1 12 ? 4.637 -31.609 -5.203 1 63.38 12 GLY B N 1
ATOM 998 C CA . GLY B 1 12 ? 5.156 -32.125 -6.457 1 63.38 12 GLY B CA 1
ATOM 999 C C . GLY B 1 12 ? 6.219 -31.234 -7.074 1 63.38 12 GLY B C 1
ATOM 1000 O O . GLY B 1 12 ? 6.359 -30.062 -6.688 1 63.38 12 GLY B O 1
ATOM 1001 N N . ASP B 1 13 ? 7.098 -31.859 -7.801 1 73.94 13 ASP B N 1
ATOM 1002 C CA . ASP B 1 13 ? 8.117 -31.078 -8.5 1 73.94 13 ASP B CA 1
ATOM 1003 C C . ASP B 1 13 ? 7.496 -30.203 -9.586 1 73.94 13 ASP B C 1
ATOM 1005 O O . ASP B 1 13 ? 6.328 -30.375 -9.938 1 73.94 13 ASP B O 1
ATOM 1009 N N . VAL B 1 14 ? 8.141 -29.234 -10.008 1 74.69 14 VAL B N 1
ATOM 1010 C CA . VAL B 1 14 ? 7.73 -28.219 -10.969 1 74.69 14 VAL B CA 1
ATOM 1011 C C . VAL B 1 14 ? 7.137 -28.875 -12.211 1 74.69 14 VAL B C 1
ATOM 1013 O O . VAL B 1 14 ? 6.105 -28.438 -12.719 1 74.69 14 VAL B O 1
ATOM 1016 N N . GLY B 1 15 ? 7.844 -29.906 -12.672 1 76.88 15 GLY B N 1
ATOM 1017 C CA . GLY B 1 15 ? 7.391 -30.578 -13.875 1 76.88 15 GLY B CA 1
ATOM 1018 C C . GLY B 1 15 ? 6.039 -31.25 -13.719 1 76.88 15 GLY B C 1
ATOM 1019 O O . GLY B 1 15 ? 5.191 -31.156 -14.609 1 76.88 15 GLY B O 1
ATOM 1020 N N . SER B 1 16 ? 5.812 -31.797 -12.656 1 76.75 16 SER B N 1
ATOM 1021 C CA . SER B 1 16 ? 4.551 -32.5 -12.383 1 76.75 16 SER B CA 1
ATOM 1022 C C . SER B 1 16 ? 3.4 -31.5 -12.266 1 76.75 16 SER B C 1
ATOM 1024 O O . SER B 1 16 ? 2.312 -31.734 -12.797 1 76.75 16 SER B O 1
ATOM 1026 N N . VAL B 1 17 ? 3.578 -30.391 -11.641 1 78.31 17 VAL B N 1
ATOM 1027 C CA . VAL B 1 17 ? 2.566 -29.359 -11.453 1 78.31 17 VAL B CA 1
ATOM 1028 C C . VAL B 1 17 ? 2.141 -28.797 -12.805 1 78.31 17 VAL B C 1
ATOM 1030 O O . VAL B 1 17 ? 0.946 -28.672 -13.086 1 78.31 17 VAL B O 1
ATOM 1033 N N . ARG B 1 18 ? 3.084 -28.594 -13.641 1 78 18 ARG B N 1
ATOM 1034 C CA . ARG B 1 18 ? 2.818 -28.031 -14.953 1 78 18 ARG B CA 1
ATOM 1035 C C . ARG B 1 18 ? 2.006 -28.984 -15.812 1 78 18 ARG B C 1
ATOM 1037 O O . ARG B 1 18 ? 1.104 -28.578 -16.547 1 78 18 ARG B O 1
ATOM 1044 N N . ARG B 1 19 ? 2.365 -30.219 -15.742 1 81.62 19 ARG B N 1
ATOM 1045 C CA . ARG B 1 19 ? 1.682 -31.219 -16.547 1 81.62 19 ARG B CA 1
ATOM 1046 C C . ARG B 1 19 ? 0.208 -31.312 -16.172 1 81.62 19 ARG B C 1
ATOM 1048 O O . ARG B 1 19 ? -0.662 -31.359 -17.047 1 81.62 19 ARG B O 1
ATOM 1055 N N . VAL B 1 20 ? 0.025 -31.344 -14.906 1 78 20 VAL B N 1
ATOM 1056 C CA . VAL B 1 20 ? -1.346 -31.453 -14.414 1 78 20 VAL B CA 1
ATOM 1057 C C . VAL B 1 20 ? -2.148 -30.219 -14.836 1 78 20 VAL B C 1
ATOM 1059 O O . VAL B 1 20 ? -3.279 -30.344 -15.305 1 78 20 VAL B O 1
ATOM 1062 N N . PHE B 1 21 ? -1.592 -29.094 -14.688 1 83.06 21 PHE B N 1
ATOM 1063 C CA . PHE B 1 21 ? -2.273 -27.859 -15.078 1 83.06 21 PHE B CA 1
ATOM 1064 C C . PHE B 1 21 ? -2.547 -27.844 -16.578 1 83.06 21 PHE B C 1
ATOM 1066 O O . PHE B 1 21 ? -3.625 -27.438 -17.016 1 83.06 21 PHE B O 1
ATOM 1073 N N . ASP B 1 22 ? -1.635 -28.391 -17.312 1 83.81 22 ASP B N 1
ATOM 1074 C CA . ASP B 1 22 ? -1.774 -28.391 -18.766 1 83.81 22 ASP B CA 1
ATOM 1075 C C . ASP B 1 22 ? -2.902 -29.328 -19.203 1 83.81 22 ASP B C 1
ATOM 1077 O O . ASP B 1 22 ? -3.514 -29.125 -20.25 1 83.81 22 ASP B O 1
ATOM 1081 N N . ASP B 1 23 ? -3.217 -30.219 -18.438 1 82.31 23 ASP B N 1
ATOM 1082 C CA . ASP B 1 23 ? -4.219 -31.219 -18.781 1 82.31 23 ASP B CA 1
ATOM 1083 C C . ASP B 1 23 ? -5.625 -30.719 -18.438 1 82.31 23 ASP B C 1
ATOM 1085 O O . ASP B 1 23 ? -6.617 -31.359 -18.812 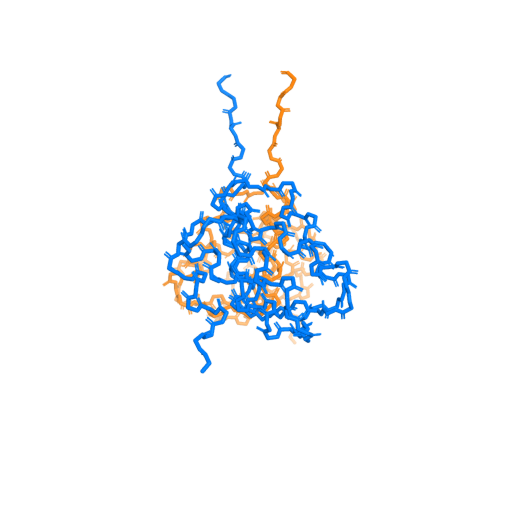1 82.31 23 ASP B O 1
ATOM 1089 N N . LEU B 1 24 ? -5.656 -29.656 -17.672 1 81 24 LEU B N 1
ATOM 1090 C CA . LEU B 1 24 ? -6.98 -29.125 -17.359 1 81 24 LEU B CA 1
ATOM 1091 C C . LEU B 1 24 ? -7.648 -28.562 -18.609 1 81 24 LEU B C 1
ATOM 1093 O O . LEU B 1 24 ? -7.008 -27.859 -19.391 1 81 24 LEU B O 1
ATOM 1097 N N . LEU B 1 25 ? -8.922 -28.906 -18.766 1 73.88 25 LEU B N 1
ATOM 1098 C CA . LEU B 1 25 ? -9.688 -28.531 -19.938 1 73.88 25 LEU B CA 1
ATOM 1099 C C . LEU B 1 25 ? -10.109 -27.062 -19.859 1 73.88 25 LEU B C 1
ATOM 1101 O O . LEU B 1 25 ? -10.164 -26.375 -20.875 1 73.88 25 LEU B O 1
ATOM 1105 N N . VAL B 1 26 ? -10.609 -26.734 -18.672 1 78.81 26 VAL B N 1
ATOM 1106 C CA . VAL B 1 26 ? -11.031 -25.359 -18.453 1 78.81 26 VAL B CA 1
ATOM 1107 C C . VAL B 1 26 ? -10.148 -24.703 -17.406 1 78.81 26 VAL B C 1
ATOM 1109 O O . VAL B 1 26 ? -10.016 -25.219 -16.281 1 78.81 26 VAL B O 1
ATOM 1112 N N . LYS B 1 27 ? -9.508 -23.75 -17.922 1 88.38 27 LYS B N 1
ATOM 1113 C CA . LYS B 1 27 ? -8.664 -23 -17.016 1 88.38 27 LYS B CA 1
ATOM 1114 C C . LYS B 1 27 ? -9.328 -21.672 -16.625 1 88.38 27 LYS B C 1
ATOM 1116 O O . LYS B 1 27 ? -9.062 -20.641 -17.234 1 88.38 27 LYS B O 1
ATOM 1121 N N . SER B 1 28 ? -10.133 -21.719 -15.688 1 91.38 28 SER B N 1
ATOM 1122 C CA . SER B 1 28 ? -10.844 -20.562 -15.148 1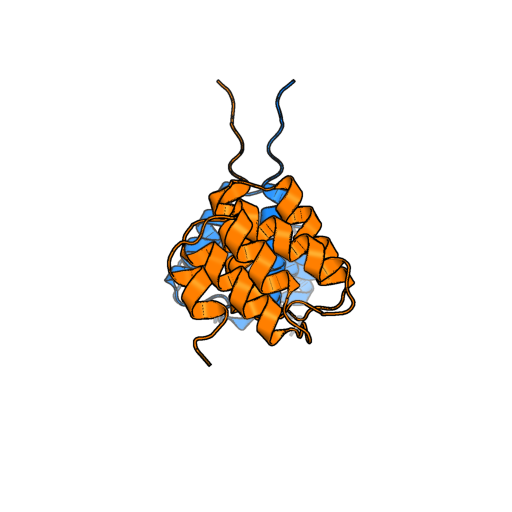 91.38 28 SER B CA 1
ATOM 1123 C C . SER B 1 28 ? -10 -19.812 -14.133 1 91.38 28 SER B C 1
ATOM 1125 O O . SER B 1 28 ? -8.898 -20.25 -13.781 1 91.38 28 SER B O 1
ATOM 1127 N N . THR B 1 29 ? -10.531 -18.672 -13.641 1 92.38 29 THR B N 1
ATOM 1128 C CA . THR B 1 29 ? -9.867 -17.922 -12.586 1 92.38 29 THR B CA 1
ATOM 1129 C C . THR B 1 29 ? -9.695 -18.781 -11.336 1 92.38 29 THR B C 1
ATOM 1131 O O . THR B 1 29 ? -8.648 -18.734 -10.688 1 92.38 29 THR B O 1
ATOM 1134 N N . ALA B 1 30 ? -10.648 -19.594 -11.109 1 91 30 ALA B N 1
ATOM 1135 C CA . ALA B 1 30 ? -10.617 -20.453 -9.922 1 91 30 ALA B CA 1
ATOM 1136 C C . ALA B 1 30 ? -9.484 -21.469 -10.008 1 91 30 ALA B C 1
ATOM 1138 O O . ALA B 1 30 ? -8.781 -21.719 -9.031 1 91 30 ALA B O 1
ATOM 1139 N N . THR B 1 31 ? -9.297 -22.078 -11.117 1 89.12 31 THR B N 1
ATOM 1140 C CA . THR B 1 31 ? -8.266 -23.094 -11.281 1 89.12 31 THR B CA 1
ATOM 1141 C C . THR B 1 31 ? -6.875 -22.469 -11.25 1 89.12 31 THR B C 1
ATOM 1143 O O . THR B 1 31 ? -5.965 -23.016 -10.617 1 89.12 31 THR B O 1
ATOM 1146 N N . TRP B 1 32 ? -6.699 -21.344 -11.93 1 93.06 32 TRP B N 1
ATOM 1147 C CA . TRP B 1 32 ? -5.441 -20.609 -11.852 1 93.06 32 TRP B CA 1
ATOM 1148 C C . TRP B 1 32 ? -5.109 -20.25 -10.406 1 93.06 32 TRP B C 1
ATOM 1150 O O . TRP B 1 32 ? -3.99 -20.469 -9.938 1 93.06 32 TRP B O 1
ATOM 1160 N N . THR B 1 33 ? -6.129 -19.719 -9.758 1 93.19 33 THR B N 1
ATOM 1161 C CA . THR B 1 33 ? -5.957 -19.297 -8.375 1 93.19 33 THR B CA 1
ATOM 1162 C C . THR B 1 33 ? -5.512 -20.469 -7.5 1 93.19 33 THR B C 1
ATOM 1164 O O . THR B 1 33 ? -4.582 -20.328 -6.703 1 93.19 33 THR B O 1
ATOM 1167 N N . ALA B 1 34 ? -6.102 -21.562 -7.703 1 90.31 34 ALA B N 1
ATOM 1168 C CA . ALA B 1 34 ? -5.801 -22.734 -6.883 1 90.31 34 ALA B CA 1
ATOM 1169 C C . ALA B 1 34 ? -4.359 -23.203 -7.094 1 90.31 34 ALA B C 1
ATOM 1171 O O . ALA B 1 34 ? -3.639 -23.469 -6.129 1 90.31 34 ALA B O 1
ATOM 1172 N N . ILE B 1 35 ? -3.906 -23.312 -8.242 1 90.12 35 ILE B N 1
ATOM 1173 C CA . ILE B 1 35 ? -2.586 -23.859 -8.523 1 90.12 35 ILE B CA 1
ATOM 1174 C C . ILE B 1 35 ? -1.508 -22.859 -8.109 1 90.12 35 ILE B C 1
ATOM 1176 O O . ILE B 1 35 ? -0.478 -23.25 -7.555 1 90.12 35 ILE B O 1
ATOM 1180 N N . ILE B 1 36 ? -1.681 -21.609 -8.367 1 93.12 36 ILE B N 1
ATOM 1181 C CA . ILE B 1 36 ? -0.707 -20.578 -8.008 1 93.12 36 ILE B CA 1
ATOM 1182 C C . ILE B 1 36 ? -0.584 -20.5 -6.488 1 93.12 36 ILE B C 1
ATOM 1184 O O . ILE B 1 36 ? 0.522 -20.531 -5.945 1 93.12 36 ILE B O 1
ATOM 1188 N N . ALA B 1 37 ? -1.741 -20.438 -5.867 1 93.06 37 ALA B N 1
ATOM 1189 C CA . ALA B 1 37 ? -1.726 -20.375 -4.406 1 93.06 37 ALA B CA 1
ATOM 1190 C C . ALA B 1 37 ? -1.029 -21.609 -3.824 1 93.06 37 ALA B C 1
ATOM 1192 O O . ALA B 1 37 ? -0.271 -21.5 -2.859 1 93.06 37 ALA B O 1
ATOM 1193 N N . SER B 1 38 ? -1.21 -22.75 -4.355 1 89.62 38 SER B N 1
ATOM 1194 C CA . SER B 1 38 ? -0.583 -23.984 -3.887 1 89.62 38 SER B CA 1
ATOM 1195 C C . SER B 1 38 ? 0.934 -23.922 -4.023 1 89.62 38 SER B C 1
ATOM 1197 O O . SER B 1 38 ? 1.662 -24.312 -3.111 1 89.62 38 SER B O 1
ATOM 1199 N N . CYS B 1 39 ? 1.345 -23.453 -5.129 1 90.62 39 CYS B N 1
ATOM 1200 C CA . CYS B 1 39 ? 2.779 -23.328 -5.363 1 90.62 39 CYS B CA 1
ATOM 1201 C C . CYS B 1 39 ? 3.412 -22.359 -4.379 1 90.62 39 CYS B C 1
ATOM 1203 O O . CYS B 1 39 ? 4.488 -22.625 -3.84 1 90.62 39 CYS B O 1
ATOM 1205 N N . VAL B 1 40 ? 2.748 -21.25 -4.07 1 93.25 40 VAL B N 1
ATOM 1206 C CA . VAL B 1 40 ? 3.266 -20.281 -3.109 1 93.25 40 VAL B CA 1
ATOM 1207 C C . VAL B 1 40 ? 3.334 -20.906 -1.722 1 93.25 40 VAL B C 1
ATOM 1209 O O . VAL B 1 40 ? 4.34 -20.781 -1.02 1 93.25 40 VAL B O 1
ATOM 1212 N N . ASN B 1 41 ? 2.342 -21.625 -1.425 1 89.38 41 ASN B N 1
ATOM 1213 C CA . ASN B 1 41 ? 2.221 -22.188 -0.083 1 89.38 41 ASN B CA 1
ATOM 1214 C C . ASN B 1 41 ? 3.285 -23.234 0.178 1 89.38 41 ASN B C 1
ATOM 1216 O O . ASN B 1 41 ? 3.691 -23.453 1.322 1 89.38 41 ASN B O 1
ATOM 1220 N N . VAL B 1 42 ? 3.791 -23.859 -0.787 1 86.25 42 VAL B N 1
ATOM 1221 C CA . VAL B 1 42 ? 4.801 -24.891 -0.593 1 86.25 42 VAL B CA 1
ATOM 1222 C C . VAL B 1 42 ? 6.188 -24.312 -0.88 1 86.25 42 VAL B C 1
ATOM 1224 O O . VAL B 1 42 ? 7.16 -25.062 -1.013 1 86.25 42 VAL B O 1
ATOM 1227 N N . GLY B 1 43 ? 6.25 -23.031 -1.101 1 88.12 43 GLY B N 1
ATOM 1228 C CA . GLY B 1 43 ? 7.539 -22.359 -1.192 1 88.12 43 GLY B CA 1
ATOM 1229 C C . GLY B 1 43 ? 8.086 -22.312 -2.607 1 88.12 43 GLY B C 1
ATOM 1230 O O . GLY B 1 43 ? 9.25 -21.953 -2.816 1 88.12 43 GLY B O 1
ATOM 1231 N N . LYS B 1 44 ? 7.359 -22.688 -3.541 1 89.56 44 LYS B N 1
ATOM 1232 C CA . LYS B 1 44 ? 7.781 -22.641 -4.938 1 89.56 44 LYS B CA 1
ATOM 1233 C C . LYS B 1 44 ? 7.441 -21.281 -5.566 1 89.56 44 LYS B C 1
ATOM 1235 O O . LYS B 1 44 ? 6.727 -21.219 -6.566 1 89.56 44 LYS B O 1
ATOM 1240 N N . SER B 1 45 ? 8.023 -20.266 -5.074 1 93.69 45 SER B N 1
ATOM 1241 C CA . SER B 1 45 ? 7.73 -18.875 -5.461 1 93.69 45 SER B CA 1
ATOM 1242 C C . SER B 1 45 ? 8.055 -18.641 -6.93 1 93.69 45 SER B C 1
ATOM 1244 O O . SER B 1 45 ? 7.277 -18.016 -7.648 1 93.69 45 SER B O 1
ATOM 1246 N N . GLU B 1 46 ? 9.094 -19.234 -7.41 1 92.81 46 GLU B N 1
ATOM 1247 C CA . GLU B 1 46 ? 9.492 -19.016 -8.797 1 92.81 46 GLU B CA 1
ATOM 1248 C C . GLU B 1 46 ? 8.492 -19.656 -9.758 1 92.81 46 GLU B C 1
ATOM 1250 O O . GLU B 1 46 ? 8.156 -19.078 -10.789 1 92.81 46 GLU B O 1
ATOM 1255 N N . ILE B 1 47 ? 8.094 -20.766 -9.391 1 89.88 47 ILE B N 1
ATOM 1256 C CA . ILE B 1 47 ? 7.113 -21.453 -10.219 1 89.88 47 ILE B CA 1
ATOM 1257 C C . ILE B 1 47 ? 5.805 -20.672 -10.242 1 89.88 47 ILE B C 1
ATOM 1259 O O . ILE B 1 47 ? 5.164 -20.547 -11.289 1 89.88 47 ILE B O 1
ATOM 1263 N N . SER B 1 48 ? 5.367 -20.188 -9.078 1 94.25 48 SER B N 1
ATOM 1264 C CA . SER B 1 48 ? 4.125 -19.422 -9 1 94.25 48 SER B CA 1
ATOM 1265 C C . SER B 1 48 ? 4.18 -18.188 -9.891 1 94.25 48 SER B C 1
ATOM 1267 O O . SER B 1 48 ? 3.186 -17.828 -10.523 1 94.25 48 SER B O 1
ATOM 1269 N N . LEU B 1 49 ? 5.301 -17.594 -9.984 1 95.56 49 LEU B N 1
ATOM 1270 C CA . LEU B 1 49 ? 5.473 -16.422 -10.828 1 95.56 49 LEU B CA 1
ATOM 1271 C C . LEU B 1 49 ? 5.367 -16.781 -12.305 1 95.56 49 LEU B C 1
ATOM 1273 O O . LEU B 1 49 ? 4.777 -16.047 -13.094 1 95.56 49 LEU B O 1
ATOM 1277 N N . GLN B 1 50 ? 5.984 -17.875 -12.641 1 93.25 50 GLN B N 1
ATOM 1278 C CA . GLN B 1 50 ? 5.879 -18.359 -14.016 1 93.25 50 GLN B CA 1
ATOM 1279 C C . GLN B 1 50 ? 4.426 -18.656 -14.383 1 93.25 50 GLN B C 1
ATOM 1281 O O . GLN B 1 50 ? 3.979 -18.312 -15.477 1 93.25 50 GLN B O 1
ATOM 1286 N N . LEU B 1 51 ? 3.748 -19.25 -13.508 1 92.12 51 LEU B N 1
ATOM 1287 C CA . LEU B 1 51 ? 2.342 -19.547 -13.742 1 92.12 51 LEU B CA 1
ATOM 1288 C C . LEU B 1 51 ? 1.524 -18.266 -13.883 1 92.12 51 LEU B C 1
ATOM 1290 O O . LEU B 1 51 ? 0.628 -18.188 -14.727 1 92.12 51 LEU B O 1
ATOM 1294 N N . LEU B 1 52 ? 1.799 -17.266 -13.039 1 96.12 52 LEU B N 1
ATOM 1295 C CA . LEU B 1 52 ? 1.111 -15.992 -13.164 1 96.12 52 LEU B CA 1
ATOM 1296 C C . LEU B 1 52 ? 1.355 -15.375 -14.531 1 96.12 52 LEU B C 1
ATOM 1298 O O . LEU B 1 52 ? 0.432 -14.836 -15.148 1 96.12 52 LEU B O 1
ATOM 1302 N N . ARG B 1 53 ? 2.531 -15.469 -14.992 1 94.25 53 ARG B N 1
ATOM 1303 C CA . ARG B 1 53 ? 2.838 -14.93 -16.312 1 94.25 53 ARG B CA 1
ATOM 1304 C C . ARG B 1 53 ? 2.006 -15.609 -17.391 1 94.25 53 ARG B C 1
ATOM 1306 O O . ARG B 1 53 ? 1.48 -14.945 -18.297 1 94.25 53 ARG B O 1
ATOM 1313 N N . ASN B 1 54 ? 1.938 -16.875 -17.344 1 92.62 54 ASN B N 1
ATOM 1314 C CA . ASN B 1 54 ? 1.099 -17.609 -18.281 1 92.62 54 ASN B CA 1
ATOM 1315 C C . ASN B 1 54 ? -0.36 -17.172 -18.188 1 92.62 54 ASN B C 1
ATOM 1317 O O . ASN B 1 54 ? -1.034 -17.031 -19.219 1 92.62 54 ASN B O 1
ATOM 1321 N N . MET B 1 55 ? -0.858 -17.031 -16.984 1 93.69 55 MET B N 1
ATOM 1322 C CA . MET B 1 55 ? -2.227 -16.578 -16.75 1 93.69 55 MET B CA 1
ATOM 1323 C C . MET B 1 55 ? -2.469 -15.227 -17.422 1 93.69 55 MET B C 1
ATOM 1325 O O . MET B 1 55 ? -3.492 -15.039 -18.078 1 93.69 55 MET B O 1
ATOM 1329 N N . LEU B 1 56 ? -1.488 -14.344 -17.281 1 92.94 56 LEU B N 1
ATOM 1330 C CA . LEU B 1 56 ? -1.618 -12.984 -17.781 1 92.94 56 LEU B CA 1
ATOM 1331 C C . LEU B 1 56 ? -1.612 -12.961 -19.297 1 92.94 56 LEU B C 1
ATOM 1333 O O . LEU B 1 56 ? -2.002 -11.961 -19.906 1 92.94 56 LEU B O 1
ATOM 1337 N N . GLU B 1 57 ? -1.167 -14.016 -19.938 1 92.19 57 GLU B N 1
ATOM 1338 C CA . GLU B 1 57 ? -1.177 -14.125 -21.391 1 92.19 57 GLU B CA 1
ATOM 1339 C C . GLU B 1 57 ? -2.535 -14.609 -21.906 1 92.19 57 GLU B C 1
ATOM 1341 O O . GLU B 1 57 ? -2.779 -14.625 -23.109 1 92.19 57 GLU B O 1
ATOM 1346 N N . THR B 1 58 ? -3.34 -14.977 -21.047 1 91.38 58 THR B N 1
ATOM 1347 C CA . THR B 1 58 ? -4.699 -15.375 -21.391 1 91.38 58 THR B CA 1
ATOM 1348 C C . THR B 1 58 ? -5.684 -14.234 -21.109 1 91.38 58 THR B C 1
ATOM 1350 O O . THR B 1 58 ? -5.277 -13.133 -20.734 1 91.38 58 THR B O 1
ATOM 1353 N N . ASP B 1 59 ? -7.004 -14.508 -21.203 1 91.31 59 ASP B N 1
ATOM 1354 C CA . ASP B 1 59 ? -8.031 -13.508 -20.953 1 91.31 59 ASP B CA 1
ATOM 1355 C C . ASP B 1 59 ? -8.555 -13.602 -19.516 1 91.31 59 ASP B C 1
ATOM 1357 O O . ASP B 1 59 ? -9.492 -12.898 -19.141 1 91.31 59 ASP B O 1
ATOM 1361 N N . VAL B 1 60 ? -7.965 -14.484 -18.812 1 92.5 60 VAL B N 1
ATOM 1362 C CA . VAL B 1 60 ? -8.406 -14.672 -17.438 1 92.5 60 VAL B CA 1
ATOM 1363 C C . VAL B 1 60 ? -7.773 -13.609 -16.547 1 92.5 60 VAL B C 1
ATOM 1365 O O . VAL B 1 60 ? -6.551 -13.438 -16.547 1 92.5 60 VAL B O 1
ATOM 1368 N N . VAL B 1 61 ? -8.57 -12.883 -15.727 1 91.19 61 VAL B N 1
ATOM 1369 C CA . VAL B 1 61 ? -8.102 -11.805 -14.859 1 91.19 61 VAL B CA 1
ATOM 1370 C C . VAL B 1 61 ? -7.805 -12.352 -13.469 1 91.19 61 VAL B C 1
ATOM 1372 O O . VAL B 1 61 ? -8.625 -13.07 -12.891 1 91.19 61 VAL B O 1
ATOM 1375 N N . PRO B 1 62 ? -6.562 -12.062 -12.945 1 94.25 62 PRO B N 1
ATOM 1376 C CA . PRO B 1 62 ? -6.277 -12.477 -11.562 1 94.25 62 PRO B CA 1
ATOM 1377 C C . PRO B 1 62 ? -7.211 -11.82 -10.547 1 94.25 62 PRO B C 1
ATOM 1379 O O . PRO B 1 62 ? -7.562 -10.648 -10.688 1 94.25 62 PRO B O 1
ATOM 1382 N N . ASP B 1 63 ? -7.668 -12.664 -9.656 1 94.38 63 ASP B N 1
ATOM 1383 C CA . ASP B 1 63 ? -8.461 -12.102 -8.57 1 94.38 63 ASP B CA 1
ATOM 1384 C C . ASP B 1 63 ? -7.578 -11.664 -7.41 1 94.38 63 ASP B C 1
ATOM 1386 O O . ASP B 1 63 ? -6.352 -11.766 -7.484 1 94.38 63 ASP B O 1
ATOM 1390 N N . ASN B 1 64 ? -8.188 -11.109 -6.34 1 95.81 64 ASN B N 1
ATOM 1391 C CA . ASN B 1 64 ? -7.457 -10.57 -5.203 1 95.81 64 ASN B CA 1
ATOM 1392 C C . ASN B 1 64 ? -6.629 -11.641 -4.504 1 95.81 64 ASN B C 1
ATOM 1394 O O . ASN B 1 64 ? -5.551 -11.359 -3.979 1 95.81 64 ASN B O 1
ATOM 1398 N N . TYR B 1 65 ? -7.117 -12.859 -4.512 1 96.31 65 TYR B N 1
ATOM 1399 C CA . TYR B 1 65 ? -6.383 -13.938 -3.867 1 96.31 65 TYR B CA 1
ATOM 1400 C C . TYR B 1 65 ? -5.078 -14.227 -4.602 1 96.31 65 TYR B C 1
ATOM 1402 O O . TYR B 1 65 ? -4.027 -14.391 -3.973 1 96.31 65 TYR B O 1
ATOM 1410 N N . VAL B 1 66 ? -5.109 -14.289 -5.902 1 96.06 66 VAL B N 1
ATOM 1411 C CA . VAL B 1 66 ? -3.92 -14.5 -6.723 1 96.06 66 VAL B CA 1
ATOM 1412 C C . VAL B 1 66 ? -2.945 -13.336 -6.52 1 96.06 66 VAL B C 1
ATOM 1414 O O . VAL B 1 66 ? -1.755 -13.555 -6.277 1 96.06 66 VAL B O 1
ATOM 1417 N N . VAL B 1 67 ? -3.453 -12.125 -6.574 1 96.88 67 VAL B N 1
ATOM 1418 C CA . VAL B 1 67 ? -2.607 -10.938 -6.461 1 96.88 67 VAL B CA 1
ATOM 1419 C C . VAL B 1 67 ? -1.91 -10.93 -5.102 1 96.88 67 VAL B C 1
ATOM 1421 O O . VAL B 1 67 ? -0.693 -10.75 -5.023 1 96.88 67 VAL B O 1
ATOM 1424 N N . SER B 1 68 ? -2.631 -11.195 -4.117 1 97.56 68 SER B N 1
ATOM 1425 C CA . SER B 1 68 ? -2.064 -11.219 -2.771 1 97.56 68 SER B CA 1
ATOM 1426 C C . SER B 1 68 ? -0.954 -12.258 -2.654 1 97.56 68 SER B C 1
ATOM 1428 O O . SER B 1 68 ? 0.117 -11.977 -2.113 1 97.56 68 SER B O 1
ATOM 1430 N N . ASN B 1 69 ? -1.173 -13.477 -3.137 1 97 69 ASN B N 1
ATOM 1431 C CA . ASN B 1 69 ? -0.184 -14.547 -3.059 1 97 69 ASN B CA 1
ATOM 1432 C C . ASN B 1 69 ? 1.069 -14.211 -3.863 1 97 69 ASN B C 1
ATOM 1434 O O . ASN B 1 69 ? 2.188 -14.445 -3.402 1 97 69 ASN B O 1
ATOM 1438 N N . ILE B 1 70 ? 0.894 -13.641 -4.969 1 97.88 70 ILE B N 1
ATOM 1439 C CA . ILE B 1 70 ? 2.014 -13.359 -5.859 1 97.88 70 ILE B CA 1
ATOM 1440 C C . ILE B 1 70 ? 2.904 -12.281 -5.242 1 97.88 70 ILE B C 1
ATOM 1442 O O . ILE B 1 70 ? 4.133 -12.367 -5.312 1 97.88 70 ILE B O 1
ATOM 1446 N N . PHE B 1 71 ? 2.355 -11.336 -4.625 1 97.38 71 PHE B N 1
ATOM 1447 C CA . PHE B 1 71 ? 3.191 -10.305 -4.027 1 97.38 71 PHE B CA 1
ATOM 1448 C C . PHE B 1 71 ? 3.855 -10.812 -2.754 1 97.38 71 PHE B C 1
ATOM 1450 O O . PHE B 1 71 ? 4.938 -10.352 -2.385 1 97.38 71 PHE B O 1
ATOM 1457 N N . GLY B 1 72 ? 3.207 -11.789 -2.139 1 97.56 72 GLY B N 1
ATOM 1458 C CA . GLY B 1 72 ? 3.934 -12.516 -1.112 1 97.56 72 GLY B CA 1
ATOM 1459 C C . GLY B 1 72 ? 5.16 -13.234 -1.645 1 97.56 72 GLY B C 1
ATOM 1460 O O . GLY B 1 72 ? 6.23 -13.188 -1.033 1 97.56 72 GLY B O 1
ATOM 1461 N N . ALA B 1 73 ? 5.031 -13.828 -2.719 1 96.75 73 ALA B N 1
ATOM 1462 C CA . ALA B 1 73 ? 6.145 -14.508 -3.375 1 96.75 73 ALA B CA 1
ATOM 1463 C C . ALA B 1 73 ? 7.211 -13.516 -3.822 1 96.75 73 ALA B C 1
ATOM 1465 O O . ALA B 1 73 ? 8.406 -13.742 -3.631 1 96.75 73 ALA B O 1
ATOM 1466 N N . CYS B 1 74 ? 6.801 -12.414 -4.375 1 96.44 74 CYS B N 1
ATOM 1467 C CA . CYS B 1 74 ? 7.734 -11.375 -4.789 1 96.44 74 CYS B CA 1
ATOM 1468 C C . CYS B 1 74 ? 8.531 -10.852 -3.6 1 96.44 74 CYS B C 1
ATOM 1470 O O . CYS B 1 74 ? 9.727 -10.586 -3.717 1 96.44 74 CYS B O 1
ATOM 1472 N N . SER B 1 75 ? 7.891 -10.641 -2.525 1 95.75 75 SER B N 1
ATOM 1473 C CA . SER B 1 75 ? 8.57 -10.188 -1.316 1 95.75 75 SER B CA 1
ATOM 1474 C C . SER B 1 75 ? 9.617 -11.188 -0.859 1 95.75 75 SER B C 1
ATOM 1476 O O . SER B 1 75 ? 10.742 -10.812 -0.518 1 95.75 75 SER B O 1
ATOM 1478 N N . SER B 1 76 ? 9.25 -12.445 -0.911 1 94.81 76 SER B N 1
ATOM 1479 C CA . SER B 1 76 ? 10.164 -13.484 -0.452 1 94.81 76 SER B CA 1
ATOM 1480 C C . SER B 1 76 ? 11.391 -13.586 -1.349 1 94.81 76 SER B C 1
ATOM 1482 O O . SER B 1 76 ? 12.477 -13.922 -0.882 1 94.81 76 SER B O 1
ATOM 1484 N N . LEU B 1 77 ? 11.336 -13.203 -2.574 1 94.31 77 LEU B N 1
ATOM 1485 C CA . LEU B 1 77 ? 12.414 -13.289 -3.553 1 94.31 77 LEU B CA 1
ATOM 1486 C C . LEU B 1 77 ? 13.117 -11.945 -3.707 1 94.31 77 LEU B C 1
ATOM 1488 O O . LEU B 1 77 ? 14.086 -11.836 -4.461 1 94.31 77 LEU B O 1
ATOM 1492 N N . LYS B 1 78 ? 12.656 -10.945 -3.014 1 94.38 78 LYS B N 1
ATOM 1493 C CA . LYS B 1 78 ? 13.164 -9.586 -3.184 1 94.38 78 LYS B CA 1
ATOM 1494 C C . LYS B 1 78 ? 13.141 -9.172 -4.652 1 94.38 78 LYS B C 1
ATOM 1496 O O . LYS B 1 78 ? 14.117 -8.617 -5.16 1 94.38 78 LYS B O 1
ATOM 1501 N N . TYR B 1 79 ? 12.086 -9.547 -5.23 1 94.75 79 TYR B N 1
ATOM 1502 C CA . TYR B 1 79 ? 11.898 -9.375 -6.664 1 94.75 79 TYR B CA 1
ATOM 1503 C C . TYR B 1 79 ? 11.234 -8.031 -6.969 1 94.75 79 TYR B C 1
ATOM 1505 O O . TYR B 1 79 ? 10.141 -7.988 -7.543 1 94.75 79 TYR B O 1
ATOM 1513 N N . ILE B 1 80 ? 11.891 -6.918 -6.848 1 93.19 80 ILE B N 1
ATOM 1514 C CA . ILE B 1 80 ? 11.312 -5.578 -6.898 1 93.19 80 ILE B CA 1
ATOM 1515 C C . ILE B 1 80 ? 11.008 -5.207 -8.352 1 93.19 80 ILE B C 1
ATOM 1517 O O . ILE B 1 80 ? 9.922 -4.707 -8.648 1 93.19 80 ILE B O 1
ATOM 1521 N N . LYS B 1 81 ? 11.938 -5.461 -9.25 1 93.12 81 LYS B N 1
ATOM 1522 C CA . L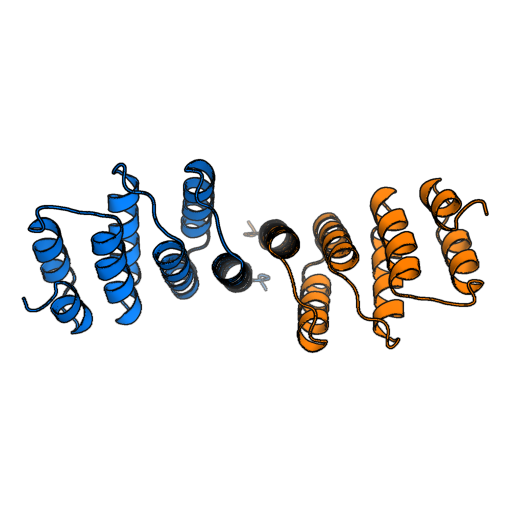YS B 1 81 ? 11.719 -5.07 -10.641 1 93.12 81 LYS B CA 1
ATOM 1523 C C . LYS B 1 81 ? 10.523 -5.812 -11.242 1 93.12 81 LYS B C 1
ATOM 1525 O O . LYS B 1 81 ? 9.617 -5.195 -11.805 1 93.12 81 LYS B O 1
ATOM 1530 N N . GLY B 1 82 ? 10.5 -7.07 -11.094 1 94.25 82 GLY B N 1
ATOM 1531 C CA . GLY B 1 82 ? 9.398 -7.867 -11.602 1 94.25 82 GLY B CA 1
ATOM 1532 C C . GLY B 1 82 ? 8.078 -7.559 -10.922 1 94.25 82 GLY B C 1
ATOM 1533 O O . GLY B 1 82 ? 7.031 -7.512 -11.57 1 94.25 82 GLY B O 1
ATOM 1534 N N . GLY B 1 83 ? 8.133 -7.418 -9.586 1 95.38 83 GLY B N 1
ATOM 1535 C CA . GLY B 1 83 ? 6.938 -7.059 -8.836 1 95.38 83 GLY B CA 1
ATOM 1536 C C . GLY B 1 83 ? 6.316 -5.754 -9.297 1 95.38 83 GLY B C 1
ATOM 1537 O O . GLY B 1 83 ? 5.094 -5.648 -9.414 1 95.38 83 GLY B O 1
ATOM 1538 N N . LYS B 1 84 ? 7.137 -4.805 -9.562 1 94.44 84 LYS B N 1
ATOM 1539 C CA . LYS B 1 84 ? 6.652 -3.531 -10.086 1 94.44 84 LYS B CA 1
ATOM 1540 C C . LYS B 1 84 ? 5.965 -3.721 -11.438 1 94.44 84 LYS B C 1
ATOM 1542 O O . LYS B 1 84 ? 4.91 -3.139 -11.688 1 94.44 84 LYS B O 1
ATOM 1547 N N . GLU B 1 85 ? 6.578 -4.484 -12.336 1 95.12 85 GLU B N 1
ATOM 1548 C CA . GLU B 1 85 ? 5.988 -4.777 -13.641 1 95.12 85 GLU B CA 1
ATOM 1549 C C . GLU B 1 85 ? 4.641 -5.473 -13.492 1 95.12 85 GLU B C 1
ATOM 1551 O O . GLU B 1 85 ? 3.688 -5.148 -14.203 1 95.12 85 GLU B O 1
ATOM 1556 N N . ILE B 1 86 ? 4.574 -6.359 -12.586 1 96.06 86 ILE B N 1
ATOM 1557 C CA . ILE B 1 86 ? 3.336 -7.094 -12.344 1 96.06 86 ILE B CA 1
ATOM 1558 C C . ILE B 1 86 ? 2.266 -6.141 -11.812 1 96.06 86 ILE B C 1
ATOM 1560 O O . ILE B 1 86 ? 1.115 -6.184 -12.25 1 96.06 86 ILE B O 1
ATOM 1564 N N . HIS B 1 87 ? 2.646 -5.355 -10.812 1 94.88 87 HIS B N 1
ATOM 1565 C CA . HIS B 1 87 ? 1.724 -4.379 -10.25 1 94.88 87 HIS B CA 1
ATOM 1566 C C . HIS B 1 87 ? 1.147 -3.477 -11.336 1 94.88 87 HIS B C 1
ATOM 1568 O O . HIS B 1 87 ? -0.067 -3.273 -11.406 1 94.88 87 HIS B O 1
ATOM 1574 N N . CYS B 1 88 ? 1.944 -3.01 -12.242 1 93.88 88 CYS B N 1
ATOM 1575 C CA . CYS B 1 88 ? 1.501 -2.154 -13.336 1 93.88 88 CYS B CA 1
ATOM 1576 C C . CYS B 1 88 ? 0.55 -2.902 -14.266 1 93.88 88 CYS B C 1
ATOM 1578 O O . CYS B 1 88 ? -0.476 -2.359 -14.68 1 93.88 88 CYS B O 1
ATOM 1580 N N . TYR B 1 89 ? 0.928 -4.062 -14.547 1 92.94 89 TYR B N 1
ATOM 1581 C CA . TYR B 1 89 ? 0.114 -4.859 -15.461 1 92.94 89 TYR B CA 1
ATOM 1582 C C . TYR B 1 89 ? -1.274 -5.102 -14.875 1 92.94 89 TYR B C 1
ATOM 1584 O O . TYR B 1 89 ? -2.281 -4.945 -15.57 1 92.94 89 TYR B O 1
ATOM 1592 N N . VAL B 1 90 ? -1.329 -5.48 -13.609 1 92.75 90 VAL B N 1
ATOM 1593 C CA . VAL B 1 90 ? -2.598 -5.785 -12.953 1 92.75 90 VAL B CA 1
ATOM 1594 C C . VAL B 1 90 ? -3.471 -4.531 -12.914 1 92.75 90 VAL B C 1
ATOM 1596 O O . VAL B 1 90 ? -4.68 -4.602 -13.156 1 92.75 90 VAL B O 1
ATOM 1599 N N . LEU B 1 91 ? -2.939 -3.418 -12.68 1 89.88 91 LEU B N 1
ATOM 1600 C CA . LEU B 1 91 ? -3.676 -2.16 -12.688 1 89.88 91 LEU B CA 1
ATOM 1601 C C . LEU B 1 91 ? -4.227 -1.858 -14.078 1 89.88 91 LEU B C 1
ATOM 1603 O O . LEU B 1 91 ? -5.383 -1.452 -14.219 1 89.88 91 LEU B O 1
ATOM 1607 N N . ARG B 1 92 ? -3.471 -2.102 -15.07 1 90.69 92 ARG B N 1
ATOM 1608 C CA . ARG B 1 92 ? -3.859 -1.815 -16.453 1 90.69 92 ARG B CA 1
ATOM 1609 C C . ARG B 1 92 ? -5.008 -2.715 -16.891 1 90.69 92 ARG B C 1
ATOM 1611 O O . ARG B 1 92 ? -5.832 -2.316 -17.719 1 90.69 92 ARG B O 1
ATOM 1618 N N . ARG B 1 93 ? -5.062 -3.852 -16.312 1 88.19 93 ARG B N 1
ATOM 1619 C CA . ARG B 1 93 ? -6.109 -4.805 -16.672 1 88.19 93 ARG B CA 1
ATOM 1620 C C . ARG B 1 93 ? -7.398 -4.512 -15.914 1 88.19 93 ARG B C 1
ATOM 1622 O O . ARG B 1 93 ? -8.398 -5.215 -16.094 1 88.19 93 ARG B O 1
ATOM 1629 N N . GLY B 1 94 ? -7.32 -3.553 -15.047 1 84.62 94 GLY B N 1
ATOM 1630 C CA . GLY B 1 94 ? -8.531 -3.096 -14.383 1 84.62 94 GLY B CA 1
ATOM 1631 C C . GLY B 1 94 ? -8.859 -3.887 -13.133 1 84.62 94 GLY B C 1
ATOM 1632 O O . GLY B 1 94 ? -10.008 -3.896 -12.688 1 84.62 94 GLY B O 1
ATOM 1633 N N . ALA B 1 95 ? -7.906 -4.629 -12.617 1 83.81 95 ALA B N 1
ATOM 1634 C CA . ALA B 1 95 ? -8.141 -5.367 -11.375 1 83.81 95 ALA B CA 1
ATOM 1635 C C . ALA B 1 95 ? -8.438 -4.422 -10.219 1 83.81 95 ALA B C 1
ATOM 1637 O O . ALA B 1 95 ? -7.758 -3.408 -10.047 1 83.81 95 ALA B O 1
ATOM 1638 N N . LYS B 1 96 ? -9.547 -4.664 -9.469 1 88.25 96 LYS B N 1
ATOM 1639 C CA . LYS B 1 96 ? -9.852 -3.932 -8.242 1 88.25 96 LYS B CA 1
ATOM 1640 C C . LYS B 1 96 ? -9.164 -4.555 -7.035 1 88.25 96 LYS B C 1
ATOM 1642 O O . LYS B 1 96 ? -9.289 -5.758 -6.793 1 88.25 96 LYS B O 1
ATOM 1647 N N . MET B 1 97 ? -8.375 -3.742 -6.414 1 91.19 97 MET B N 1
ATOM 1648 C CA . MET B 1 97 ? -7.641 -4.238 -5.254 1 91.19 97 MET B CA 1
ATOM 1649 C C . MET B 1 97 ? -8.328 -3.826 -3.955 1 91.19 97 MET B C 1
ATOM 1651 O O . MET B 1 97 ? -8.641 -2.65 -3.764 1 91.19 97 MET B O 1
ATOM 1655 N N . ASN B 1 98 ? -8.609 -4.801 -3.16 1 93.31 98 ASN B N 1
ATOM 1656 C CA . ASN B 1 98 ? -9.188 -4.488 -1.856 1 93.31 98 ASN B CA 1
ATOM 1657 C C . ASN B 1 98 ? -8.109 -4.121 -0.84 1 93.31 98 ASN B C 1
ATOM 1659 O O . ASN B 1 98 ? -6.926 -4.082 -1.174 1 93.31 98 ASN B O 1
ATOM 1663 N N . VAL B 1 99 ? -8.508 -3.84 0.36 1 92 99 VAL B N 1
ATOM 1664 C CA . VAL B 1 99 ? -7.613 -3.346 1.401 1 92 99 VAL B CA 1
ATOM 1665 C C . VAL B 1 99 ? -6.566 -4.41 1.731 1 92 99 VAL B C 1
ATOM 1667 O O . VAL B 1 99 ? -5.406 -4.086 1.997 1 92 99 VAL B O 1
ATOM 1670 N N . THR B 1 100 ? -6.938 -5.645 1.737 1 94.75 100 THR B N 1
ATOM 1671 C CA . THR B 1 100 ? -6.012 -6.73 2.039 1 94.75 100 THR B CA 1
ATOM 1672 C C . THR B 1 100 ? -4.879 -6.777 1.02 1 94.75 100 THR B C 1
ATOM 1674 O O . THR B 1 100 ? -3.707 -6.902 1.39 1 94.75 100 THR B O 1
ATOM 1677 N N . VAL B 1 101 ? -5.238 -6.648 -0.213 1 96.19 101 VAL B N 1
ATOM 1678 C CA . VAL B 1 101 ? -4.234 -6.648 -1.271 1 96.19 101 VAL B CA 1
ATOM 1679 C C . VAL B 1 101 ? -3.348 -5.41 -1.143 1 96.19 101 VAL B C 1
ATOM 1681 O O . VAL B 1 101 ? -2.125 -5.496 -1.285 1 96.19 101 VAL B O 1
ATOM 1684 N N . SER B 1 102 ? -3.957 -4.285 -0.88 1 95.62 102 SER B N 1
ATOM 1685 C CA . SER B 1 102 ? -3.184 -3.059 -0.706 1 95.62 102 SER B CA 1
ATOM 1686 C C . SER B 1 102 ? -2.162 -3.205 0.417 1 95.62 102 SER B C 1
ATOM 1688 O O . SER B 1 102 ? -1.024 -2.746 0.292 1 95.62 102 SER B O 1
ATOM 1690 N N . ASN B 1 103 ? -2.564 -3.809 1.492 1 94.31 103 ASN B N 1
ATOM 1691 C CA . ASN B 1 103 ? -1.644 -4.027 2.604 1 94.31 103 ASN B CA 1
ATOM 1692 C C . ASN B 1 103 ? -0.501 -4.957 2.209 1 94.31 103 ASN B C 1
ATOM 1694 O O . ASN B 1 103 ? 0.639 -4.762 2.633 1 94.31 103 ASN B O 1
ATOM 1698 N N . VAL B 1 104 ? -0.765 -5.945 1.459 1 96.88 104 VAL B N 1
ATOM 1699 C CA . VAL B 1 104 ? 0.272 -6.855 0.979 1 96.88 104 VAL B CA 1
ATOM 1700 C C . VAL B 1 104 ? 1.24 -6.102 0.071 1 96.88 104 VAL B C 1
ATOM 1702 O O . VAL B 1 104 ? 2.453 -6.32 0.125 1 96.88 104 VAL B O 1
ATOM 1705 N N . LEU B 1 105 ? 0.68 -5.234 -0.778 1 96.19 105 LEU B N 1
ATOM 1706 C CA . LEU B 1 105 ? 1.506 -4.398 -1.646 1 96.19 105 LEU B CA 1
ATOM 1707 C C . LEU B 1 105 ? 2.385 -3.463 -0.824 1 96.19 105 LEU B C 1
ATOM 1709 O O . LEU B 1 105 ? 3.568 -3.293 -1.123 1 96.19 105 LEU B O 1
ATOM 1713 N N . ILE B 1 106 ? 1.88 -2.855 0.157 1 95.25 106 ILE B N 1
ATOM 1714 C CA . ILE B 1 106 ? 2.67 -2.012 1.048 1 95.25 106 ILE B CA 1
ATOM 1715 C C . ILE B 1 106 ? 3.812 -2.824 1.65 1 95.25 106 ILE B C 1
ATOM 1717 O O . ILE B 1 106 ? 4.969 -2.396 1.624 1 95.25 106 ILE B O 1
ATOM 1721 N N . ASP B 1 107 ? 3.557 -4.004 2.154 1 94.19 107 ASP B N 1
ATOM 1722 C CA . ASP B 1 107 ? 4.574 -4.887 2.715 1 94.19 107 ASP B CA 1
ATOM 1723 C C . ASP B 1 107 ? 5.641 -5.223 1.675 1 94.19 107 ASP B C 1
ATOM 1725 O O . ASP B 1 107 ? 6.832 -5.238 1.985 1 94.19 107 ASP B O 1
ATOM 1729 N N . PHE B 1 108 ? 5.234 -5.504 0.494 1 95.94 108 PHE B N 1
ATOM 1730 C CA . PHE B 1 108 ? 6.148 -5.812 -0.6 1 95.94 108 PHE B CA 1
ATOM 1731 C C . PHE B 1 108 ? 7.105 -4.652 -0.849 1 95.94 108 PHE B C 1
ATOM 1733 O O . PHE B 1 108 ? 8.32 -4.84 -0.895 1 95.94 108 PHE B O 1
ATOM 1740 N N . TYR B 1 109 ? 6.574 -3.461 -0.911 1 92.81 109 TYR B N 1
ATOM 1741 C CA . TYR B 1 109 ? 7.418 -2.307 -1.201 1 92.81 109 TYR B CA 1
ATOM 1742 C C . TYR B 1 109 ? 8.305 -1.964 -0.009 1 92.81 109 TYR B C 1
ATOM 1744 O O . TYR B 1 109 ? 9.438 -1.501 -0.18 1 92.81 109 TYR B O 1
ATOM 1752 N N . MET B 1 110 ? 7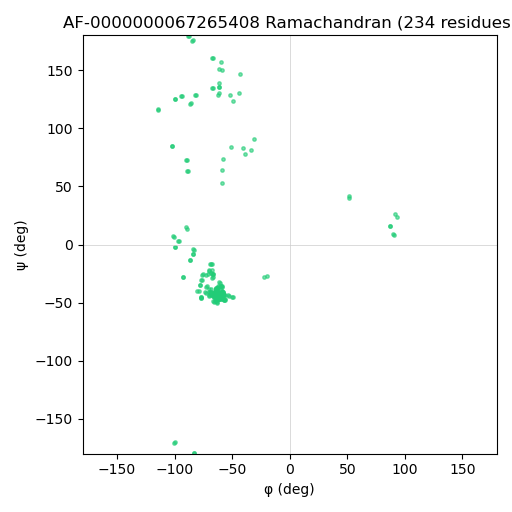.789 -2.135 1.143 1 90.25 110 MET B N 1
ATOM 1753 C CA . MET B 1 110 ? 8.586 -1.91 2.344 1 90.25 110 MET B CA 1
ATOM 1754 C C . MET B 1 110 ? 9.758 -2.887 2.412 1 90.25 110 MET B C 1
ATOM 1756 O O . MET B 1 110 ? 10.891 -2.488 2.691 1 90.25 110 MET B O 1
ATOM 1760 N N . LYS B 1 111 ? 9.539 -4.07 2.094 1 90.06 111 LYS B N 1
ATOM 1761 C CA . LYS B 1 111 ? 10.539 -5.125 2.223 1 90.06 111 LYS B CA 1
ATOM 1762 C C . LYS B 1 111 ? 11.555 -5.062 1.087 1 90.06 111 LYS B C 1
ATOM 1764 O O . LYS B 1 111 ? 12.727 -5.395 1.276 1 90.06 111 LYS B O 1
ATOM 1769 N N . CYS B 1 112 ? 11.148 -4.707 0.001 1 89.31 112 CYS B N 1
ATOM 1770 C CA . CYS B 1 112 ? 12.023 -4.727 -1.165 1 89.31 112 CYS B CA 1
ATOM 1771 C C . CYS B 1 112 ? 12.711 -3.377 -1.354 1 89.31 112 CYS B C 1
ATOM 1773 O O . CYS B 1 112 ? 13.711 -3.277 -2.061 1 89.31 112 CYS B O 1
ATOM 1775 N N . GLY B 1 113 ? 12.227 -2.27 -0.972 1 73.31 113 GLY B N 1
ATOM 1776 C CA . GLY B 1 113 ? 12.812 -0.94 -1.075 1 73.31 113 GLY B CA 1
ATOM 1777 C C . GLY B 1 113 ? 14.039 -0.759 -0.208 1 73.31 113 GLY B C 1
ATOM 1778 O O . GLY B 1 113 ? 14.758 0.233 -0.342 1 73.31 113 GLY B O 1
ATOM 1779 N N . GLU B 1 114 ? 14.477 -1.4 0.896 1 59.38 114 GLU B N 1
ATOM 1780 C CA . GLU B 1 114 ? 15.695 -1.2 1.678 1 59.38 114 GLU B CA 1
ATOM 1781 C C . GLU B 1 114 ? 16.938 -1.385 0.817 1 59.38 114 GLU B C 1
ATOM 1783 O O . GLU B 1 114 ? 17.375 -2.512 0.589 1 59.38 114 GLU B O 1
ATOM 1788 N N . VAL B 1 115 ? 17.109 -0.754 -0.285 1 48.44 115 VAL B N 1
ATOM 1789 C CA . VAL B 1 115 ? 18.406 -0.904 -0.943 1 48.44 115 VAL B CA 1
ATOM 1790 C C . VAL B 1 115 ? 19.516 -0.422 -0.014 1 48.44 115 VAL B C 1
ATOM 1792 O O . VAL B 1 115 ? 19.297 0.438 0.84 1 48.44 115 VAL B O 1
ATOM 1795 N N . LYS B 1 116 ? 20.906 -1.022 -0.347 1 44.81 116 LYS B N 1
ATOM 1796 C CA . LYS B 1 116 ? 22.25 -1.064 0.207 1 44.81 116 LYS B CA 1
ATOM 1797 C C . LYS B 1 116 ? 22.812 0.342 0.386 1 44.81 116 LYS B C 1
ATOM 1799 O O . LYS B 1 116 ? 22.906 1.107 -0.576 1 44.81 116 LYS B O 1
ATOM 1804 N N . THR B 1 117 ? 22.5 1.221 1.274 1 35.47 117 THR B N 1
ATOM 1805 C CA . THR B 1 117 ? 23.562 2.152 1.628 1 35.47 117 THR B CA 1
ATOM 1806 C C . THR B 1 117 ? 24.922 1.465 1.569 1 35.47 117 THR B C 1
ATOM 1808 O O . THR B 1 117 ? 25.172 0.524 2.322 1 35.47 117 THR B O 1
ATOM 1811 N N . ALA B 1 118 ? 25.641 1.265 0.451 1 31.25 118 ALA B N 1
ATOM 1812 C CA . ALA B 1 118 ? 27.047 0.879 0.522 1 31.25 118 ALA B CA 1
ATOM 1813 C C . ALA B 1 118 ? 27.781 1.692 1.581 1 31.25 118 ALA B C 1
ATOM 1815 O O . ALA B 1 118 ? 27.547 2.893 1.732 1 31.25 118 ALA B O 1
ATOM 1816 N N . ARG B 1 119 ? 28.828 0.995 2.252 1 30.08 119 ARG B N 1
ATOM 1817 C CA . ARG B 1 119 ? 30.141 1.271 2.82 1 30.08 119 ARG B CA 1
ATOM 1818 C C . ARG B 1 119 ? 30.938 2.24 1.942 1 30.08 119 ARG B C 1
ATOM 1820 O O . ARG B 1 119 ? 30.938 2.107 0.716 1 30.08 119 ARG B O 1
#